Protein AF-A0A9E2KLK5-F1 (afdb_monomer_lite)

Sequence (197 aa):
MLVQWILSERARAVVNPALFWWLSLLASLLMSIYGFLRHDLAIMLWQLVSYYIYIYNLKLKQELKRVPFIVVIALIIAPIALLLTEIQDVSEFAALFLNEDHIPYGLLIFGSVGQALFTLRFVYQLYVSRKVKQSVLPPIFWVISLIACLMVQIYGVFRLDVVLIFGQMGGLITYVRNLMLYKHSRYAKEKSSDAEE

InterPro domains:
  IPR011499 Lipid A biosynthesis, N-terminal [PF07578] (1-58)
  IPR011499 Lipid A biosynthesis, N-terminal [PF07578] (111-180)
  IPR011499 Lipid A biosynthesis, N-terminal [SM01259] (1-60)
  IPR011499 Lipid A biosynthesis, N-terminal [SM01259] (110-181)

Radius of gyration: 19.32 Å; chains: 1; bounding box: 38×46×57 Å

Organism: NCBI:txid2838450

Secondary structure (DSSP, 8-state):
-HHHHHHHHHHTS----HHHHHHHHHHHHHHHHHHHTTT-HHHHHHHHHHHHHHHHHHHHTTGGGGS-HHHHHHHHHHHHHHHHHHTT-HHHHHHHTT---SS-HHHHHHHHHHHHHHHHHHHHHHHHHHHHTS----HHHHHHHHHHHHHHHHHHHHTT-HHHHHHHHHHHHHHHHHHHHHHHHHHHHHHHHTTT-

pLDDT: mean 84.7, std 9.58, range [52.38, 95.0]

Structure (mmCIF, N/CA/C/O backbone):
data_AF-A0A9E2KLK5-F1
#
_entry.id   AF-A0A9E2KLK5-F1
#
loop_
_atom_site.group_PDB
_atom_site.id
_atom_site.type_symbol
_atom_site.label_atom_id
_atom_site.label_alt_id
_atom_site.label_comp_id
_atom_site.label_asym_id
_atom_site.label_entity_id
_atom_site.label_seq_id
_atom_site.pdbx_PDB_ins_code
_atom_site.Cartn_x
_atom_site.Cartn_y
_atom_site.Cartn_z
_atom_site.occupancy
_atom_site.B_iso_or_equiv
_atom_site.auth_seq_id
_atom_site.auth_comp_id
_atom_site.auth_asym_id
_atom_site.auth_atom_id
_atom_site.pdbx_PDB_model_num
ATOM 1 N N . MET A 1 1 ? -8.107 2.208 -2.757 1.00 78.00 1 MET A N 1
ATOM 2 C CA . MET A 1 1 ? -8.070 3.500 -2.030 1.00 78.00 1 MET A CA 1
ATOM 3 C C . MET A 1 1 ? -9.427 4.193 -1.973 1.00 78.00 1 MET A C 1
ATOM 5 O O . MET A 1 1 ? -9.854 4.492 -0.870 1.00 78.00 1 MET A O 1
ATOM 9 N N . LEU A 1 2 ? -10.146 4.375 -3.091 1.00 83.06 2 LEU A N 1
ATOM 10 C CA . LEU A 1 2 ? -11.432 5.105 -3.143 1.00 83.06 2 LEU A CA 1
ATOM 11 C C . LEU A 1 2 ? -12.433 4.762 -2.018 1.00 83.06 2 LEU A C 1
ATOM 13 O O . LEU A 1 2 ? -12.883 5.657 -1.314 1.00 83.06 2 LEU A O 1
ATOM 17 N N . VAL A 1 3 ? -12.717 3.476 -1.773 1.00 85.38 3 VAL A N 1
ATOM 18 C CA . VAL A 1 3 ? -13.615 3.038 -0.680 1.00 85.38 3 VAL A CA 1
ATOM 19 C C . VAL A 1 3 ? -13.131 3.483 0.706 1.00 85.38 3 VAL A C 1
ATOM 21 O O . VAL A 1 3 ? -13.936 3.905 1.532 1.00 85.38 3 VAL A O 1
ATOM 24 N N . GLN A 1 4 ? -11.821 3.418 0.969 1.00 90.75 4 GLN A N 1
ATOM 25 C CA . GLN A 1 4 ? -11.240 3.876 2.234 1.00 90.75 4 GLN A CA 1
ATOM 26 C C . GLN A 1 4 ? -11.390 5.393 2.388 1.00 90.75 4 GLN A C 1
ATOM 28 O O . GLN A 1 4 ? -11.739 5.857 3.472 1.00 90.75 4 GLN A O 1
ATOM 33 N N . TRP A 1 5 ? -11.196 6.148 1.304 1.00 85.94 5 TRP A N 1
ATOM 34 C CA . TRP A 1 5 ? -11.332 7.601 1.300 1.00 85.94 5 TRP A CA 1
ATOM 35 C C . TRP A 1 5 ? -12.780 8.048 1.522 1.00 85.94 5 TRP A C 1
ATOM 37 O O . TRP A 1 5 ? -13.038 8.788 2.466 1.00 85.94 5 TRP A O 1
ATOM 47 N N . ILE A 1 6 ? -13.736 7.531 0.740 1.00 86.69 6 ILE A N 1
ATOM 48 C CA . ILE A 1 6 ? -15.166 7.877 0.854 1.00 86.69 6 ILE A CA 1
ATOM 49 C C . ILE A 1 6 ? -15.687 7.607 2.272 1.00 86.69 6 ILE A C 1
ATOM 51 O O . ILE A 1 6 ? -16.408 8.427 2.843 1.00 86.69 6 ILE A O 1
ATOM 55 N N . LEU A 1 7 ? -15.308 6.470 2.865 1.00 86.25 7 LEU A N 1
ATOM 56 C CA . LEU A 1 7 ? -15.704 6.136 4.232 1.00 86.25 7 LEU A CA 1
ATOM 57 C C . LEU A 1 7 ? -14.972 6.990 5.284 1.00 86.25 7 LEU A C 1
ATOM 59 O O . LEU A 1 7 ? -15.561 7.279 6.322 1.00 86.25 7 LEU A O 1
ATOM 63 N N . SER A 1 8 ? -1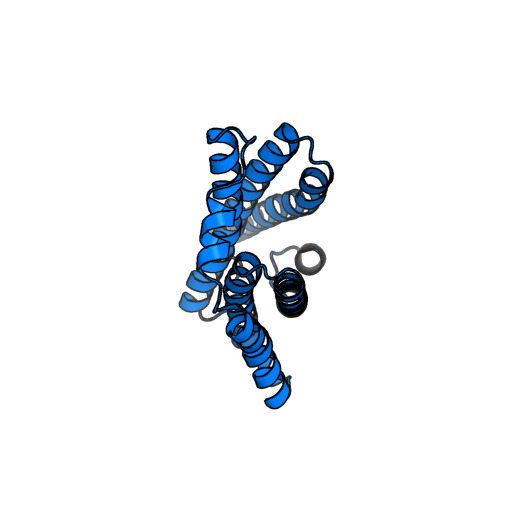3.746 7.453 5.010 1.00 84.31 8 SER A N 1
ATOM 64 C CA . SER A 1 8 ? -13.011 8.368 5.903 1.00 84.31 8 SER A CA 1
ATOM 65 C C . SER A 1 8 ? -13.580 9.784 5.892 1.00 84.31 8 SER A C 1
ATOM 67 O O . SER A 1 8 ? -13.675 10.398 6.950 1.00 84.31 8 SER A O 1
ATOM 69 N N . GLU A 1 9 ? -14.028 10.290 4.739 1.00 86.38 9 GLU A N 1
ATOM 70 C CA . GLU A 1 9 ? -14.711 11.591 4.671 1.00 86.38 9 GLU A CA 1
ATOM 71 C C . GLU A 1 9 ? -16.047 11.559 5.417 1.00 86.38 9 GLU A C 1
ATOM 73 O O . GLU A 1 9 ? -16.327 12.452 6.218 1.00 86.38 9 GLU A O 1
ATOM 78 N N . ARG A 1 10 ? -16.841 10.490 5.237 1.00 86.81 10 ARG A N 1
ATOM 79 C CA . ARG A 1 10 ? -18.094 10.292 5.991 1.00 86.81 10 ARG A CA 1
ATOM 80 C C . ARG A 1 10 ? -17.862 10.204 7.503 1.00 86.81 10 ARG A C 1
ATOM 82 O O . ARG A 1 10 ? -18.672 10.721 8.262 1.00 86.81 10 ARG A O 1
ATOM 89 N N . ALA A 1 11 ? -16.766 9.579 7.934 1.00 83.81 11 ALA A N 1
ATOM 90 C CA . ALA A 1 11 ? -16.409 9.437 9.346 1.00 83.81 11 ALA A CA 1
ATOM 91 C C . ALA A 1 11 ? -15.618 10.628 9.929 1.00 83.81 11 ALA A C 1
ATOM 93 O O . ALA A 1 11 ? -15.386 10.658 11.135 1.00 83.81 11 ALA A O 1
ATOM 94 N N . ARG A 1 12 ? -15.158 11.575 9.094 1.00 83.31 12 ARG A N 1
ATOM 95 C CA . ARG A 1 12 ? -14.196 12.648 9.440 1.00 83.31 12 ARG A CA 1
ATOM 96 C C . ARG A 1 12 ? -12.923 12.158 10.156 1.00 83.31 12 ARG A C 1
ATOM 98 O O . ARG A 1 12 ? -12.276 12.913 10.877 1.00 83.31 12 ARG A O 1
ATOM 105 N N . ALA A 1 13 ? -12.547 10.902 9.939 1.00 82.50 13 ALA A N 1
ATOM 106 C CA . ALA A 1 13 ? -11.423 10.233 10.581 1.00 82.50 13 ALA A CA 1
ATOM 107 C C . ALA A 1 13 ? -10.822 9.203 9.620 1.00 82.50 13 ALA A C 1
ATOM 109 O O . ALA A 1 13 ? -11.519 8.684 8.749 1.00 82.50 13 ALA A O 1
ATOM 110 N N . VAL A 1 14 ? -9.538 8.876 9.784 1.00 82.75 14 VAL A N 1
ATOM 111 C CA . VAL A 1 14 ? -8.867 7.855 8.963 1.00 82.75 14 VAL A CA 1
ATOM 112 C C . VAL 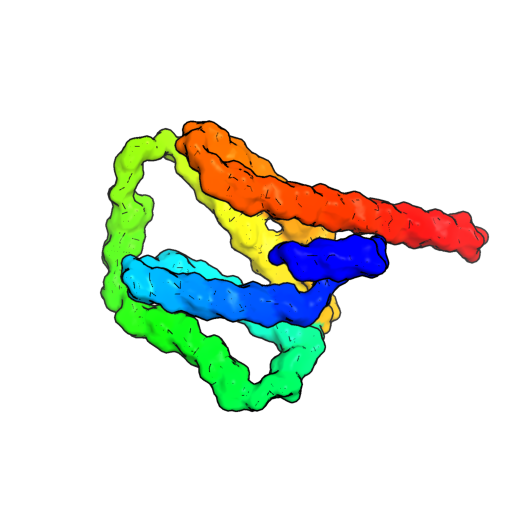A 1 14 ? -9.411 6.473 9.328 1.00 82.75 14 VAL A C 1
ATOM 114 O O . VAL A 1 14 ? -8.937 5.834 10.270 1.00 82.75 14 VAL A O 1
ATOM 117 N N . VAL A 1 15 ? -10.417 5.998 8.591 1.00 87.06 15 VAL A N 1
ATOM 118 C CA . VAL A 1 15 ? -10.977 4.659 8.802 1.00 87.06 15 VAL A CA 1
ATOM 119 C C . VAL A 1 15 ? -10.243 3.622 7.967 1.00 87.06 15 VAL A C 1
ATOM 121 O O . VAL A 1 15 ? -9.663 3.905 6.918 1.00 87.06 15 VAL A O 1
ATOM 124 N N . ASN A 1 16 ? -10.300 2.382 8.436 1.00 87.06 16 ASN A N 1
ATOM 125 C CA . ASN A 1 16 ? -9.723 1.228 7.770 1.00 87.06 16 ASN A CA 1
ATOM 126 C C . ASN A 1 16 ? -10.818 0.153 7.596 1.00 87.06 16 ASN A C 1
ATOM 128 O O . ASN A 1 16 ? -10.980 -0.697 8.478 1.00 87.06 16 ASN A O 1
ATOM 132 N N . PRO A 1 17 ? -11.630 0.211 6.525 1.00 90.19 17 PRO A N 1
ATOM 133 C CA . PRO A 1 17 ? -12.797 -0.655 6.358 1.00 90.19 17 PRO A CA 1
ATOM 134 C C . PRO A 1 17 ? -12.401 -2.067 5.900 1.00 90.19 17 PRO A C 1
ATOM 136 O O . PRO A 1 17 ? -11.431 -2.244 5.167 1.00 90.19 17 PRO A O 1
ATOM 139 N N . ALA A 1 18 ? -13.179 -3.085 6.277 1.00 91.00 18 ALA A N 1
ATOM 140 C CA . ALA A 1 18 ? -12.978 -4.463 5.809 1.00 91.00 18 ALA A CA 1
ATOM 141 C C . ALA A 1 18 ? -13.019 -4.580 4.273 1.00 91.00 18 ALA A C 1
ATOM 143 O O . ALA A 1 18 ? -12.169 -5.234 3.674 1.00 91.00 18 ALA A O 1
ATOM 144 N N . LEU A 1 19 ? -13.962 -3.873 3.638 1.00 90.62 19 LEU A N 1
ATOM 145 C CA . LEU A 1 19 ? -14.161 -3.865 2.186 1.00 90.62 19 LEU A CA 1
ATOM 146 C C . LEU A 1 19 ? -12.918 -3.407 1.403 1.00 90.62 19 LEU A C 1
ATOM 148 O O . LEU A 1 19 ? -12.692 -3.885 0.297 1.00 90.62 19 LEU A O 1
ATOM 152 N N . PHE A 1 20 ? -12.081 -2.531 1.974 1.00 92.31 20 PHE A N 1
ATOM 153 C CA . PHE A 1 20 ? -10.818 -2.141 1.342 1.00 92.31 20 PHE A CA 1
ATOM 154 C C . PHE A 1 20 ? -9.891 -3.350 1.158 1.00 92.31 20 PHE A C 1
ATOM 156 O O . PHE A 1 20 ? -9.378 -3.551 0.063 1.00 92.31 20 PHE A O 1
ATOM 163 N N . TRP A 1 21 ? -9.745 -4.193 2.183 1.00 93.50 21 TRP A N 1
ATOM 164 C CA . TRP A 1 21 ? -8.897 -5.385 2.115 1.00 93.50 21 TRP A CA 1
ATOM 165 C C . TRP A 1 21 ? -9.482 -6.478 1.224 1.00 93.50 21 TRP A C 1
ATOM 167 O O . TRP A 1 21 ? -8.722 -7.123 0.513 1.00 93.50 21 TRP A O 1
ATOM 177 N N . TRP A 1 22 ? -10.808 -6.655 1.203 1.00 92.94 22 TRP A N 1
ATOM 178 C CA . TRP A 1 22 ? -11.464 -7.588 0.277 1.00 92.94 22 TRP A CA 1
ATOM 179 C C . TRP A 1 22 ? -11.265 -7.193 -1.191 1.00 92.94 22 TRP A C 1
ATOM 181 O O . TRP A 1 22 ? -10.887 -8.034 -2.002 1.00 92.94 22 TRP A O 1
ATOM 191 N N . LEU A 1 23 ? -11.445 -5.911 -1.530 1.00 92.88 23 LEU A N 1
ATOM 192 C CA . LEU A 1 23 ? -11.187 -5.411 -2.884 1.00 92.88 23 LEU A CA 1
ATOM 193 C C . LEU A 1 23 ? -9.702 -5.505 -3.254 1.00 92.88 23 LEU A C 1
ATOM 195 O O . LEU A 1 23 ? -9.379 -5.874 -4.380 1.00 92.88 23 LEU A O 1
ATOM 199 N N . SER A 1 24 ? -8.799 -5.225 -2.311 1.00 92.69 24 SER A N 1
ATOM 200 C CA . SER A 1 24 ? -7.360 -5.421 -2.508 1.00 92.69 24 SER A CA 1
ATOM 201 C C . SER A 1 24 ? -6.998 -6.894 -2.718 1.00 92.69 24 SER A C 1
ATOM 203 O O . SER A 1 24 ? -6.181 -7.181 -3.584 1.00 92.69 24 SER A O 1
ATOM 205 N N . LEU A 1 25 ? -7.625 -7.830 -1.998 1.00 93.12 25 LEU A N 1
ATOM 206 C CA . LEU A 1 25 ? -7.422 -9.272 -2.169 1.00 93.12 25 LEU A CA 1
ATOM 207 C C . LEU A 1 25 ? -7.904 -9.761 -3.542 1.00 93.12 25 LEU A C 1
ATOM 209 O O . LEU A 1 25 ? -7.191 -10.508 -4.206 1.00 93.12 25 LEU A O 1
ATOM 213 N N . LEU A 1 26 ? -9.071 -9.295 -3.995 1.00 92.50 26 LEU A N 1
ATOM 214 C CA . LEU A 1 26 ? -9.597 -9.618 -5.322 1.00 92.50 26 LEU A CA 1
ATOM 215 C C . LEU A 1 26 ? -8.711 -9.049 -6.438 1.00 92.50 26 LEU A C 1
ATOM 217 O O . LEU A 1 26 ? -8.323 -9.782 -7.342 1.00 92.50 26 LEU A O 1
ATOM 221 N N . ALA A 1 27 ? -8.334 -7.769 -6.350 1.00 91.31 27 ALA A N 1
ATOM 222 C CA . ALA A 1 27 ? -7.405 -7.153 -7.299 1.00 91.31 27 ALA A CA 1
ATOM 223 C C . ALA A 1 27 ? -6.047 -7.876 -7.310 1.00 91.31 27 ALA A C 1
ATOM 225 O O . ALA A 1 27 ? -5.459 -8.069 -8.367 1.00 91.31 27 ALA A O 1
ATOM 226 N N . SER A 1 28 ? -5.583 -8.332 -6.143 1.00 92.12 28 SER A N 1
ATOM 227 C CA . SER A 1 28 ? -4.369 -9.135 -6.004 1.00 92.12 28 SER A CA 1
ATOM 228 C C . SER A 1 28 ? -4.487 -10.482 -6.720 1.00 92.12 28 SER A C 1
ATOM 230 O O . SER A 1 28 ? -3.558 -10.863 -7.419 1.00 92.12 28 SER A O 1
ATOM 232 N N . LEU A 1 29 ? -5.618 -11.186 -6.605 1.00 92.00 29 LEU A N 1
ATOM 233 C CA . LEU A 1 29 ? -5.834 -12.438 -7.336 1.00 92.00 29 LEU A CA 1
ATOM 234 C C . LEU A 1 29 ? -5.855 -12.213 -8.856 1.00 92.00 29 LEU A C 1
ATOM 236 O O . LEU A 1 29 ? -5.201 -12.947 -9.593 1.00 92.00 29 LEU A O 1
ATOM 240 N N . LEU A 1 30 ? -6.553 -11.171 -9.320 1.00 92.25 30 LEU A N 1
ATOM 241 C CA . LEU A 1 30 ? -6.611 -10.812 -10.741 1.00 92.25 30 LEU A CA 1
ATOM 242 C C . LEU A 1 30 ? -5.228 -10.440 -11.300 1.00 92.25 30 LEU A C 1
ATOM 244 O O . LEU A 1 30 ? -4.889 -10.863 -12.401 1.00 92.25 30 LEU A O 1
ATOM 248 N N . MET A 1 31 ? -4.405 -9.718 -10.533 1.00 90.94 31 MET A N 1
ATOM 249 C CA . MET A 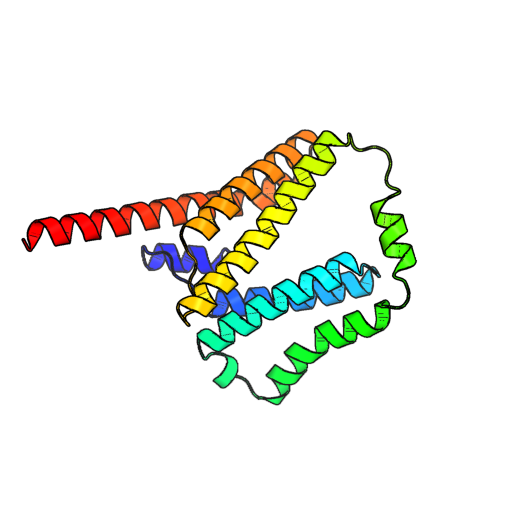1 31 ? -3.027 -9.400 -10.924 1.00 90.94 31 MET A CA 1
ATOM 250 C C . MET A 1 31 ? -2.106 -10.629 -10.923 1.00 90.94 31 MET A C 1
ATOM 252 O O . MET A 1 31 ? -1.247 -10.722 -11.794 1.00 90.94 31 MET A O 1
ATOM 256 N N . SER A 1 32 ? -2.297 -11.602 -10.022 1.00 90.81 32 SER A N 1
ATOM 257 C CA . SER A 1 32 ? -1.579 -12.886 -10.089 1.00 90.81 32 SER A CA 1
ATOM 258 C C . SER A 1 32 ? -1.955 -13.692 -11.337 1.00 90.81 32 SER A C 1
ATOM 260 O O . SER A 1 32 ? -1.070 -14.249 -11.978 1.00 90.81 32 SER A O 1
ATOM 262 N N . ILE A 1 33 ? -3.239 -13.717 -11.718 1.00 90.44 33 ILE A N 1
ATOM 263 C CA . ILE A 1 33 ? -3.699 -14.350 -12.968 1.00 90.44 33 ILE A CA 1
ATOM 264 C C . ILE A 1 33 ? -3.122 -13.617 -14.188 1.00 90.44 33 ILE A C 1
ATOM 266 O O . ILE A 1 33 ? -2.667 -14.256 -15.127 1.00 90.44 33 ILE A O 1
ATOM 270 N N . TYR A 1 34 ? -3.095 -12.284 -14.174 1.00 89.56 34 TYR A N 1
ATOM 271 C CA . TYR A 1 34 ? -2.487 -11.481 -15.237 1.00 89.56 34 TYR A CA 1
ATOM 272 C C . TYR A 1 34 ? -0.973 -11.711 -15.371 1.00 89.56 34 TYR A C 1
ATOM 274 O O . TYR A 1 34 ? -0.481 -11.799 -16.491 1.00 89.56 34 TYR A O 1
ATOM 282 N N . GLY A 1 35 ? -0.251 -11.841 -14.251 1.00 86.06 35 GLY A N 1
ATOM 283 C CA . GLY A 1 35 ? 1.166 -12.214 -14.247 1.00 86.06 35 GLY A CA 1
ATOM 284 C C . GLY A 1 35 ? 1.387 -13.597 -14.862 1.00 86.06 35 GLY A C 1
ATOM 285 O O . GLY A 1 35 ? 2.203 -13.726 -15.766 1.00 86.06 35 GLY A O 1
ATOM 286 N N . PHE A 1 36 ? 0.575 -14.588 -14.474 1.00 87.25 36 PHE A N 1
ATOM 287 C CA . PHE A 1 36 ? 0.591 -15.934 -15.062 1.00 87.25 36 PHE A CA 1
ATOM 288 C C . PHE A 1 36 ? 0.336 -15.907 -16.579 1.00 87.25 36 PHE A C 1
ATOM 290 O O . PHE A 1 36 ? 1.105 -16.470 -17.345 1.00 87.25 36 PHE A O 1
ATOM 297 N N . LEU A 1 37 ? -0.675 -15.159 -17.039 1.00 87.88 37 LEU A N 1
ATOM 298 C CA . LEU A 1 37 ? -0.970 -14.971 -18.470 1.00 87.88 37 LEU A CA 1
ATOM 299 C C . LEU A 1 37 ? 0.122 -14.211 -19.250 1.00 87.88 37 LEU A C 1
ATOM 301 O O . LEU A 1 37 ? 0.026 -14.101 -20.472 1.00 87.88 37 LEU A O 1
ATOM 305 N N . ARG A 1 38 ? 1.118 -13.646 -18.561 1.00 84.81 38 ARG A N 1
ATOM 306 C CA . ARG A 1 38 ? 2.283 -12.971 -19.147 1.00 84.81 38 ARG A CA 1
ATOM 307 C C . ARG A 1 38 ? 3.604 -13.704 -18.907 1.00 84.81 38 ARG A C 1
ATOM 309 O O . ARG A 1 38 ? 4.626 -13.180 -19.333 1.00 84.81 38 ARG A O 1
ATOM 316 N N . HIS A 1 39 ? 3.591 -14.846 -18.215 1.00 82.81 39 HIS A N 1
ATOM 317 C CA . HIS A 1 39 ? 4.794 -15.509 -17.693 1.00 82.81 39 HIS A CA 1
ATOM 318 C C . HIS A 1 39 ? 5.676 -14.567 -16.834 1.00 82.81 39 HIS A C 1
ATOM 320 O O . HIS A 1 39 ? 6.887 -14.726 -16.708 1.00 82.81 39 HIS A O 1
ATOM 326 N N . ASP A 1 40 ? 5.056 -13.561 -16.201 1.00 79.50 40 ASP A N 1
ATOM 327 C CA . ASP A 1 40 ? 5.734 -12.543 -15.396 1.00 79.50 40 ASP A CA 1
ATOM 328 C C . ASP A 1 40 ? 5.802 -12.975 -13.922 1.00 79.50 40 ASP A C 1
ATOM 330 O O . ASP A 1 40 ? 4.958 -12.640 -13.074 1.00 79.50 40 ASP A O 1
ATOM 334 N N . LEU A 1 41 ? 6.862 -13.723 -13.617 1.00 81.81 41 LEU A N 1
ATOM 335 C CA . LEU A 1 41 ? 7.190 -14.192 -12.273 1.00 81.81 41 LEU A CA 1
ATOM 336 C C . LEU A 1 41 ? 7.391 -13.031 -11.274 1.00 81.81 41 LEU A C 1
ATOM 338 O O . LEU A 1 41 ? 7.104 -13.194 -10.083 1.00 81.81 41 LEU A O 1
ATOM 342 N N . ALA A 1 42 ? 7.811 -11.843 -11.729 1.00 79.69 42 ALA A N 1
ATOM 343 C CA . ALA A 1 42 ? 8.017 -10.676 -10.869 1.00 79.69 42 ALA A CA 1
ATOM 344 C C . ALA A 1 42 ? 6.684 -10.140 -10.322 1.00 79.69 42 ALA A C 1
ATOM 346 O O . ALA A 1 42 ? 6.545 -9.936 -9.108 1.00 79.69 42 ALA A O 1
ATOM 347 N N . ILE A 1 43 ? 5.684 -9.979 -11.199 1.00 83.50 43 ILE A N 1
ATOM 348 C CA . ILE A 1 43 ? 4.313 -9.617 -10.818 1.00 83.50 43 ILE A CA 1
ATOM 349 C C . ILE A 1 43 ? 3.752 -10.663 -9.851 1.00 83.50 43 ILE A C 1
ATOM 351 O O . ILE A 1 43 ? 3.192 -10.302 -8.817 1.00 83.50 43 ILE A O 1
ATOM 355 N N . MET A 1 44 ? 3.927 -11.954 -10.132 1.00 86.25 44 MET A N 1
ATOM 356 C CA . MET A 1 44 ? 3.353 -13.029 -9.313 1.00 86.25 44 MET A CA 1
ATOM 357 C C . MET A 1 44 ? 3.960 -13.090 -7.901 1.00 86.25 44 MET A C 1
ATOM 359 O O . MET A 1 44 ? 3.211 -13.125 -6.916 1.00 86.25 44 MET A O 1
ATOM 363 N N . LEU A 1 45 ? 5.293 -13.014 -7.780 1.00 85.69 45 LEU A N 1
ATOM 364 C CA . LEU A 1 45 ? 5.999 -12.940 -6.493 1.00 85.69 45 LEU A CA 1
ATOM 365 C C . LEU A 1 45 ? 5.581 -11.717 -5.674 1.00 85.69 45 LEU A C 1
ATOM 367 O O . LEU A 1 45 ? 5.255 -11.829 -4.487 1.00 85.69 45 LEU A O 1
ATOM 371 N N . TRP A 1 46 ? 5.562 -10.544 -6.307 1.00 86.31 46 TRP A N 1
ATOM 372 C CA . TRP A 1 46 ? 5.103 -9.310 -5.678 1.00 86.31 46 TRP A CA 1
ATOM 373 C C . TRP A 1 46 ? 3.687 -9.449 -5.116 1.00 86.31 46 TRP A C 1
ATOM 375 O O . TRP A 1 46 ? 3.366 -9.040 -3.987 1.00 86.31 46 TRP A O 1
ATOM 385 N N . GLN A 1 47 ? 2.816 -10.023 -5.939 1.00 90.38 47 GLN A N 1
ATOM 386 C CA . GLN A 1 47 ? 1.402 -10.051 -5.660 1.00 90.38 47 GLN A CA 1
ATOM 387 C C . GLN A 1 47 ? 1.077 -11.048 -4.539 1.00 90.38 47 GLN A C 1
ATOM 389 O O . GLN A 1 47 ? 0.174 -10.763 -3.757 1.00 90.38 47 GLN A O 1
ATOM 394 N N . LEU A 1 48 ? 1.879 -12.106 -4.343 1.00 88.88 48 LEU A N 1
ATOM 395 C CA . LEU A 1 48 ? 1.837 -12.986 -3.162 1.00 88.88 48 LEU A CA 1
ATOM 396 C C . LEU A 1 48 ? 2.144 -12.263 -1.840 1.00 88.88 48 LEU A C 1
ATOM 398 O O . LEU A 1 48 ? 1.434 -12.466 -0.849 1.00 88.88 48 LEU A O 1
ATOM 402 N N . VAL A 1 49 ? 3.158 -11.387 -1.809 1.00 89.94 49 VAL A N 1
ATOM 403 C CA . VAL A 1 49 ? 3.479 -10.580 -0.612 1.00 89.94 49 VAL A CA 1
ATOM 404 C C . VAL A 1 49 ? 2.295 -9.679 -0.254 1.00 89.94 49 VAL A C 1
ATOM 406 O O . VAL A 1 49 ? 1.878 -9.611 0.907 1.00 89.94 49 VAL A O 1
ATOM 409 N N . SER A 1 50 ? 1.705 -9.037 -1.264 1.00 90.56 50 SER A N 1
ATOM 410 C CA . SER A 1 50 ? 0.500 -8.215 -1.108 1.00 90.56 50 SER A CA 1
ATOM 411 C C . SER A 1 50 ? -0.696 -9.042 -0.614 1.00 90.56 50 SER A C 1
ATOM 413 O O . SER A 1 50 ? -1.354 -8.662 0.358 1.00 90.56 50 SER A O 1
ATOM 415 N N . TYR A 1 51 ? -0.924 -10.215 -1.209 1.00 91.31 51 TYR A N 1
ATOM 416 C CA . TYR A 1 51 ? -1.995 -11.149 -0.858 1.00 91.31 51 TYR A CA 1
ATOM 417 C C . TYR A 1 51 ? -1.943 -11.568 0.617 1.00 91.31 51 TYR A C 1
ATOM 419 O O . TYR A 1 51 ? -2.946 -11.487 1.335 1.00 91.31 51 TYR A O 1
ATOM 427 N N . TYR A 1 52 ? -0.749 -11.929 1.103 1.00 91.62 52 TYR A N 1
ATOM 428 C CA . TYR A 1 52 ? -0.516 -12.259 2.509 1.00 91.62 52 TYR A CA 1
ATOM 429 C C . TYR A 1 52 ? -0.901 -11.097 3.444 1.00 91.62 52 TYR A C 1
ATOM 431 O O . TYR A 1 52 ? -1.586 -11.306 4.452 1.00 91.62 52 TYR A O 1
ATOM 439 N N . ILE A 1 53 ? -0.503 -9.863 3.111 1.00 92.69 53 ILE A N 1
ATOM 440 C CA . ILE A 1 53 ? -0.820 -8.667 3.911 1.00 92.69 53 ILE A CA 1
ATOM 441 C C . ILE A 1 53 ? -2.337 -8.445 3.971 1.00 92.69 53 ILE A C 1
ATOM 443 O O . ILE A 1 53 ? -2.871 -8.104 5.033 1.00 92.69 53 ILE A O 1
ATOM 447 N N . TYR A 1 54 ? -3.050 -8.673 2.867 1.00 93.75 54 TYR A N 1
ATOM 448 C CA . TYR A 1 54 ? -4.498 -8.476 2.788 1.00 93.75 54 TYR A CA 1
ATOM 449 C C . TYR A 1 54 ? -5.264 -9.536 3.594 1.00 93.75 54 TYR A C 1
ATOM 451 O O . TYR A 1 54 ? -6.098 -9.171 4.430 1.00 93.75 54 TYR A O 1
ATOM 459 N N . ILE A 1 55 ? -4.910 -10.823 3.468 1.00 92.06 55 ILE A N 1
ATOM 460 C CA . ILE A 1 55 ? -5.464 -11.899 4.313 1.00 92.06 55 ILE A CA 1
ATOM 461 C C . ILE A 1 55 ? -5.178 -11.642 5.795 1.00 92.06 55 ILE A C 1
ATOM 463 O O . ILE A 1 55 ? -6.072 -11.788 6.632 1.00 92.06 55 ILE A O 1
ATOM 467 N N . TYR A 1 56 ? -3.963 -11.216 6.146 1.00 92.88 56 TYR A N 1
ATOM 468 C CA . TYR A 1 56 ? -3.617 -10.944 7.540 1.00 92.88 56 TYR A CA 1
ATOM 469 C C . TYR A 1 56 ? -4.451 -9.793 8.132 1.00 92.88 56 TYR A C 1
ATOM 471 O O . TYR A 1 56 ? -4.933 -9.893 9.263 1.00 92.88 56 TYR A O 1
ATOM 479 N N . ASN A 1 57 ? -4.699 -8.729 7.365 1.00 93.31 57 ASN A N 1
ATOM 480 C CA . ASN A 1 57 ? -5.570 -7.636 7.801 1.00 93.31 57 ASN A CA 1
ATOM 481 C C . ASN A 1 57 ? -7.045 -8.069 7.936 1.00 93.31 57 ASN A C 1
ATOM 483 O O . ASN A 1 57 ? -7.700 -7.677 8.905 1.00 93.31 57 ASN A O 1
ATOM 487 N N . LEU A 1 58 ? -7.554 -8.933 7.048 1.00 92.75 58 LEU A N 1
ATOM 488 C CA . LEU A 1 58 ? -8.889 -9.540 7.179 1.00 92.75 58 LEU A CA 1
ATOM 489 C C . LEU A 1 58 ? -8.995 -10.461 8.407 1.00 92.75 58 LEU A C 1
ATOM 491 O O . LEU A 1 58 ? -10.010 -10.435 9.108 1.00 92.75 58 LEU A O 1
ATOM 495 N N . LYS A 1 59 ? -7.932 -11.216 8.726 1.00 92.19 59 LYS A N 1
ATOM 496 C CA . LYS A 1 59 ? -7.831 -12.028 9.951 1.00 92.19 59 LYS A CA 1
ATOM 497 C C . LYS A 1 59 ? -7.925 -11.159 11.206 1.00 92.19 59 LYS A C 1
ATOM 499 O O . LYS A 1 59 ? -8.711 -11.473 12.097 1.00 92.19 59 LYS A O 1
ATOM 504 N N . LEU A 1 60 ? -7.178 -10.052 11.261 1.00 91.44 60 LEU A N 1
ATOM 505 C CA . LEU A 1 60 ? -7.225 -9.102 12.382 1.00 91.44 60 LEU A CA 1
ATOM 506 C C . LEU A 1 60 ? -8.601 -8.438 12.552 1.00 91.44 60 LEU A C 1
ATOM 508 O O . LEU A 1 60 ? -8.982 -8.108 13.671 1.00 91.44 60 LEU A O 1
ATOM 512 N N . LYS A 1 61 ? -9.363 -8.264 11.466 1.00 92.00 61 LYS A N 1
ATOM 513 C CA . LYS A 1 61 ? -10.749 -7.762 11.504 1.00 92.00 61 LYS A CA 1
ATOM 514 C C . LYS A 1 61 ? -11.799 -8.844 11.792 1.00 92.00 61 LYS A C 1
ATOM 516 O O . LYS A 1 61 ? -12.980 -8.534 11.846 1.00 92.00 61 LYS A O 1
ATOM 521 N N . GLN A 1 62 ? -11.379 -10.097 11.985 1.00 91.94 62 GLN A N 1
ATOM 522 C CA . GLN A 1 62 ? -12.237 -11.279 12.157 1.00 91.94 62 GLN A CA 1
ATOM 523 C C . GLN A 1 62 ? -13.178 -11.583 10.972 1.00 91.94 62 GLN A C 1
ATOM 525 O O . GLN A 1 62 ? -14.043 -12.448 11.079 1.00 91.94 62 GLN A O 1
ATOM 530 N N . GLU A 1 63 ? -12.968 -10.947 9.817 1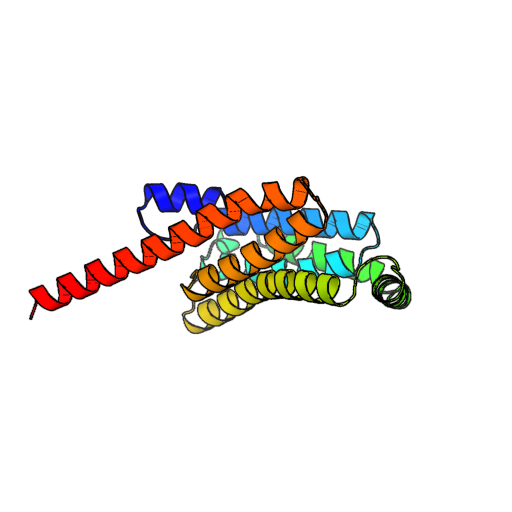.00 92.25 63 GLU A N 1
ATOM 531 C CA . GLU A 1 63 ? -13.816 -11.089 8.624 1.00 92.25 63 GLU A CA 1
ATOM 532 C C . GLU A 1 63 ? -13.712 -12.485 8.001 1.00 92.25 63 GLU A C 1
ATOM 534 O O . GLU A 1 63 ? -14.702 -13.021 7.516 1.00 92.25 63 GLU A O 1
ATOM 539 N N . LEU A 1 64 ? -12.541 -13.129 8.096 1.00 87.81 64 LEU A N 1
ATOM 540 C CA . LEU A 1 64 ? -12.346 -14.501 7.607 1.00 87.81 64 LEU A CA 1
ATOM 541 C C . LEU A 1 64 ? -13.263 -15.527 8.298 1.00 87.81 64 LEU A C 1
ATOM 543 O O . LEU A 1 64 ? -13.538 -16.564 7.710 1.00 87.81 64 LEU A O 1
ATOM 547 N N . LYS A 1 65 ? -13.770 -15.248 9.511 1.00 89.12 65 LYS A N 1
ATOM 548 C CA . LYS A 1 65 ? -14.729 -16.133 10.203 1.00 89.12 65 LYS A CA 1
ATOM 549 C C . LYS A 1 65 ? -16.116 -16.146 9.549 1.00 89.12 65 LYS A C 1
ATOM 551 O O . LYS A 1 65 ? -16.892 -17.055 9.814 1.00 89.12 65 LYS A O 1
ATOM 556 N N . ARG A 1 66 ? -16.441 -15.131 8.739 1.00 89.31 66 ARG A N 1
ATOM 557 C CA . ARG A 1 66 ? -17.718 -15.017 8.008 1.00 89.31 66 ARG A CA 1
ATOM 558 C C . ARG A 1 66 ? -17.700 -15.752 6.665 1.00 89.31 66 ARG A C 1
ATOM 560 O O . ARG A 1 66 ? -18.726 -15.822 6.000 1.00 89.31 66 ARG A O 1
ATOM 567 N N . VAL A 1 67 ? -16.539 -16.258 6.254 1.00 89.06 67 VAL A N 1
ATOM 568 C CA . VAL A 1 67 ? -16.313 -16.892 4.954 1.00 89.06 67 VAL A CA 1
ATOM 569 C C 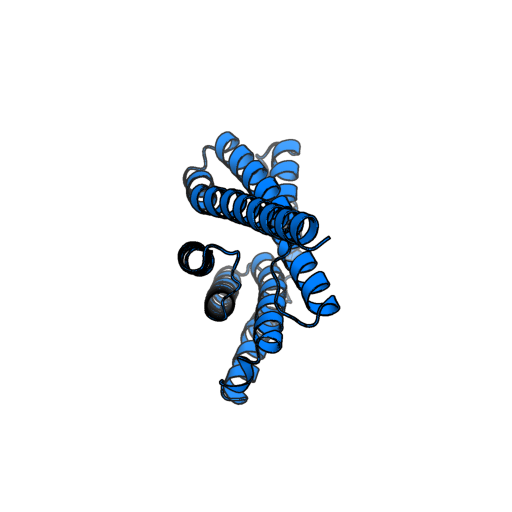. VAL A 1 67 ? -16.123 -18.398 5.163 1.00 89.06 67 VAL A C 1
ATOM 571 O O . VAL A 1 67 ? -15.416 -18.783 6.096 1.00 89.06 67 VAL A O 1
ATOM 574 N N . PRO A 1 68 ? -16.717 -19.272 4.325 1.00 91.12 68 PRO A N 1
ATOM 575 C CA . PRO A 1 68 ? -16.520 -20.713 4.441 1.00 91.12 68 PRO A CA 1
ATOM 576 C C . PRO A 1 68 ? -15.036 -21.090 4.387 1.00 91.12 68 PRO A C 1
ATOM 578 O O . PRO A 1 68 ? -14.287 -20.587 3.549 1.00 91.12 68 PRO A O 1
ATOM 581 N N . PHE A 1 69 ? -14.616 -22.023 5.242 1.00 86.50 69 PHE A N 1
ATOM 582 C CA . PHE A 1 69 ? -13.214 -22.444 5.357 1.00 86.50 69 PHE A CA 1
ATOM 583 C C . PHE A 1 69 ? -12.608 -22.903 4.019 1.00 86.50 69 PHE A C 1
ATOM 585 O O . PHE A 1 69 ? -11.473 -22.553 3.707 1.00 86.50 69 PHE A O 1
ATOM 592 N N . ILE A 1 70 ? -13.398 -23.592 3.187 1.00 89.06 70 ILE A N 1
ATOM 593 C CA . ILE A 1 70 ? -13.016 -24.022 1.831 1.00 89.06 70 ILE A CA 1
ATOM 594 C C . ILE A 1 70 ? -12.654 -22.822 0.943 1.00 89.06 70 ILE A C 1
ATOM 596 O O . ILE A 1 70 ? -11.658 -22.867 0.230 1.00 89.06 70 ILE A O 1
ATOM 600 N N . VAL A 1 71 ? -13.412 -21.722 1.021 1.00 88.38 71 VAL A N 1
ATOM 601 C CA . VAL A 1 71 ? -13.135 -20.496 0.254 1.00 88.38 71 VAL A CA 1
ATOM 602 C C . VAL A 1 71 ? -11.863 -19.819 0.767 1.00 88.38 71 VAL A C 1
ATOM 604 O O . VAL A 1 71 ? -11.061 -19.356 -0.036 1.00 88.38 71 VAL A O 1
ATOM 607 N N . VAL A 1 72 ? -11.618 -19.811 2.082 1.00 84.06 72 VAL A N 1
ATOM 608 C CA . VAL A 1 72 ? -10.360 -19.286 2.651 1.00 84.06 72 VAL A CA 1
ATOM 609 C C . VAL A 1 72 ? -9.152 -20.123 2.208 1.00 84.06 72 VAL A C 1
ATOM 611 O O . VAL A 1 72 ? -8.123 -19.550 1.853 1.00 84.06 72 VAL A O 1
ATOM 614 N N . ILE A 1 73 ? -9.277 -21.455 2.167 1.00 86.31 73 ILE A N 1
ATOM 615 C CA . ILE A 1 73 ? -8.249 -22.349 1.611 1.00 86.31 73 ILE A CA 1
ATOM 616 C C . ILE A 1 73 ? -8.023 -22.056 0.126 1.00 86.31 73 ILE A C 1
ATOM 618 O O . ILE A 1 73 ? -6.882 -21.829 -0.268 1.00 86.31 73 ILE A O 1
ATOM 622 N N . ALA A 1 74 ? -9.082 -22.018 -0.686 1.00 88.38 74 ALA A N 1
ATOM 623 C CA . ALA A 1 74 ? -8.981 -21.764 -2.122 1.00 88.38 74 ALA A CA 1
ATOM 624 C C . ALA A 1 74 ? -8.316 -20.410 -2.411 1.00 88.38 74 ALA A C 1
ATOM 626 O O . ALA A 1 74 ? -7.427 -20.330 -3.256 1.00 88.38 74 ALA A O 1
ATOM 627 N N . LEU A 1 75 ? -8.674 -19.372 -1.647 1.00 85.12 75 LEU A N 1
ATOM 628 C CA . LEU A 1 75 ? -8.021 -18.069 -1.706 1.00 85.12 75 LEU A CA 1
ATOM 629 C C . LEU A 1 75 ? -6.521 -18.179 -1.401 1.00 85.12 75 LEU A C 1
ATOM 631 O O . LEU A 1 75 ? -5.741 -17.604 -2.146 1.00 85.12 75 LEU A O 1
ATOM 635 N N . ILE A 1 76 ? -6.097 -18.888 -0.351 1.00 83.62 76 ILE A N 1
ATOM 636 C CA . ILE A 1 76 ? -4.667 -19.028 -0.009 1.00 83.62 76 ILE A CA 1
ATOM 637 C C . ILE A 1 76 ? -3.905 -19.852 -1.058 1.00 83.62 76 ILE A C 1
ATOM 639 O O . ILE A 1 76 ? -2.791 -19.483 -1.421 1.00 83.62 76 ILE A O 1
ATOM 643 N N . ILE A 1 77 ? -4.491 -20.951 -1.542 1.00 88.62 77 ILE A N 1
ATOM 644 C CA . ILE A 1 77 ? -3.830 -21.876 -2.469 1.00 88.62 77 ILE A CA 1
ATOM 645 C C . ILE A 1 77 ? -3.708 -21.277 -3.872 1.00 88.62 77 ILE A C 1
ATOM 647 O O . ILE A 1 77 ? -2.648 -21.415 -4.471 1.00 88.62 77 ILE A O 1
ATOM 651 N N . ALA A 1 78 ? -4.733 -20.593 -4.393 1.00 89.00 78 ALA A N 1
ATOM 652 C CA . ALA A 1 78 ? -4.768 -20.140 -5.788 1.00 89.00 78 ALA A CA 1
ATOM 653 C C . ALA A 1 78 ? -3.513 -19.361 -6.256 1.00 89.00 78 ALA A C 1
ATOM 655 O O . ALA A 1 78 ? -2.900 -19.794 -7.231 1.00 89.00 78 ALA A O 1
ATOM 656 N N . PRO A 1 79 ? -3.058 -18.275 -5.595 1.00 87.00 79 PRO A N 1
ATOM 657 C CA . PRO A 1 79 ? -1.875 -17.543 -6.053 1.00 87.00 79 PRO A CA 1
ATOM 658 C C . PRO A 1 79 ? -0.565 -18.315 -5.826 1.00 87.00 79 PRO A C 1
ATOM 660 O O . PRO A 1 79 ? 0.412 -18.059 -6.523 1.00 87.00 79 PRO A O 1
ATOM 663 N N . ILE A 1 80 ? -0.528 -19.262 -4.878 1.00 88.06 80 ILE A N 1
ATOM 664 C CA . ILE A 1 80 ? 0.642 -20.126 -4.648 1.00 88.06 80 ILE A CA 1
ATOM 665 C C . ILE A 1 80 ? 0.730 -21.184 -5.753 1.00 88.06 80 ILE A C 1
ATOM 667 O O . ILE A 1 80 ? 1.801 -21.395 -6.307 1.00 88.06 80 ILE A O 1
ATOM 671 N N . ALA A 1 81 ? -0.394 -21.812 -6.105 1.00 89.44 81 ALA A N 1
ATOM 672 C CA . ALA A 1 81 ? -0.479 -22.784 -7.189 1.00 89.44 81 ALA A CA 1
ATOM 673 C C . ALA A 1 81 ? -0.085 -22.161 -8.537 1.00 89.44 81 ALA A C 1
ATOM 675 O O . ALA A 1 81 ? 0.688 -22.771 -9.265 1.00 89.44 81 ALA A O 1
ATOM 676 N N . LEU A 1 82 ? -0.538 -20.929 -8.816 1.00 86.94 82 LEU A N 1
ATOM 677 C CA . LEU A 1 82 ? -0.103 -20.164 -9.991 1.00 86.94 82 LEU A CA 1
ATOM 678 C C . LEU A 1 82 ? 1.413 -19.898 -9.985 1.00 86.94 82 LEU A C 1
ATOM 680 O O . LEU A 1 82 ? 2.047 -20.037 -11.017 1.00 86.94 82 LEU A O 1
ATOM 684 N N . LEU A 1 83 ? 2.029 -19.548 -8.847 1.00 84.94 83 LEU A N 1
ATOM 685 C CA . LEU A 1 83 ? 3.491 -19.370 -8.800 1.00 84.94 83 LEU A CA 1
ATOM 686 C C . LEU A 1 83 ? 4.249 -20.683 -9.051 1.00 84.94 83 LEU A C 1
ATOM 688 O O . LEU A 1 83 ? 5.292 -20.680 -9.698 1.00 84.94 83 LEU A O 1
ATOM 692 N N . LEU A 1 84 ? 3.742 -21.803 -8.534 1.00 85.81 84 LEU A N 1
ATOM 693 C CA . LEU A 1 84 ? 4.415 -23.097 -8.647 1.00 85.81 84 LEU A CA 1
ATOM 694 C C . LEU A 1 84 ? 4.479 -23.641 -10.085 1.00 85.81 84 LEU A C 1
ATOM 696 O O . LEU A 1 84 ? 5.331 -24.491 -10.333 1.00 85.81 84 LEU A O 1
ATOM 700 N N . THR A 1 85 ? 3.642 -23.168 -11.019 1.00 82.69 85 THR A N 1
ATOM 701 C CA . THR A 1 85 ? 3.766 -23.538 -12.443 1.00 82.69 85 THR A CA 1
ATOM 702 C C . THR A 1 85 ? 4.915 -22.801 -13.130 1.00 82.69 85 THR A C 1
ATOM 704 O O . THR A 1 85 ? 5.672 -23.429 -13.863 1.00 82.69 85 THR A O 1
ATOM 707 N N . GLU A 1 86 ? 5.111 -21.515 -12.823 1.00 77.31 86 GLU A N 1
ATOM 708 C CA . GLU A 1 86 ? 6.095 -20.647 -13.499 1.00 77.31 86 GLU A CA 1
ATOM 709 C C . GLU A 1 86 ? 7.499 -20.674 -12.862 1.00 77.31 86 GLU A C 1
ATOM 711 O O . GLU A 1 86 ? 8.438 -20.074 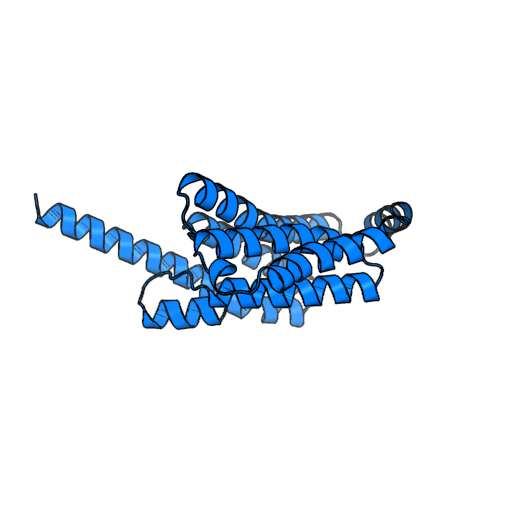-13.376 1.00 77.31 86 GLU A O 1
ATOM 716 N N . ILE A 1 87 ? 7.679 -21.363 -11.730 1.00 71.94 87 ILE A N 1
ATOM 717 C CA . ILE A 1 87 ? 8.942 -21.379 -10.962 1.00 71.94 87 ILE A CA 1
ATOM 718 C C . ILE A 1 87 ? 10.135 -22.015 -11.712 1.00 71.94 87 ILE A C 1
ATOM 720 O O . ILE A 1 87 ? 11.264 -21.957 -11.224 1.00 71.94 87 ILE A O 1
ATOM 724 N N . GLN A 1 88 ? 9.914 -22.605 -12.888 1.00 67.12 88 GLN A N 1
ATOM 725 C CA . GLN A 1 88 ? 10.950 -23.292 -13.666 1.00 67.12 88 GLN A CA 1
ATOM 726 C C . GLN A 1 88 ? 11.885 -22.327 -14.430 1.00 67.12 88 GLN A C 1
ATOM 728 O O . GLN A 1 88 ? 13.061 -22.651 -14.581 1.00 67.12 88 GLN A O 1
ATOM 733 N N . ASP A 1 89 ? 11.433 -21.117 -14.790 1.00 64.69 89 ASP A N 1
ATOM 734 C CA . ASP A 1 89 ? 12.173 -20.166 -15.648 1.00 64.69 89 ASP A CA 1
ATOM 735 C C . ASP A 1 89 ? 12.793 -18.965 -14.900 1.00 64.69 89 ASP A C 1
ATOM 737 O O . ASP A 1 89 ? 12.754 -17.806 -15.321 1.00 64.69 89 ASP A O 1
ATOM 741 N N . VAL A 1 90 ? 13.465 -19.235 -13.774 1.00 64.44 90 VAL A N 1
ATOM 742 C CA . VAL A 1 90 ? 14.190 -18.204 -12.991 1.00 64.44 90 VAL A CA 1
ATOM 743 C C . VAL A 1 90 ? 15.282 -17.490 -13.815 1.00 64.44 90 VAL A C 1
ATOM 745 O O . VAL A 1 90 ? 15.624 -16.338 -13.537 1.00 64.44 90 VAL A O 1
ATOM 748 N N . SER A 1 91 ? 15.818 -18.143 -14.850 1.00 63.25 91 SER A N 1
ATOM 749 C CA . SER A 1 91 ? 16.789 -17.564 -15.790 1.00 63.25 91 SER A CA 1
ATOM 750 C C . SER A 1 91 ? 16.215 -16.442 -16.659 1.00 63.25 91 SER A C 1
ATOM 752 O O . SER A 1 91 ? 16.928 -15.480 -16.942 1.00 63.25 91 SER A O 1
ATOM 754 N N . GLU A 1 92 ? 14.943 -16.523 -17.056 1.00 62.94 92 GLU A N 1
ATOM 755 C CA . GLU A 1 92 ? 14.318 -15.521 -17.928 1.00 62.94 92 GLU A CA 1
ATOM 756 C C . GLU A 1 92 ? 14.005 -14.228 -17.155 1.00 62.94 92 GLU A C 1
ATOM 758 O O . GLU A 1 92 ? 14.281 -13.126 -17.632 1.00 62.94 92 GLU A O 1
ATOM 763 N N . PHE A 1 93 ? 13.588 -14.357 -15.889 1.00 61.25 93 PHE A N 1
ATOM 764 C CA . PHE A 1 93 ? 13.473 -13.233 -14.950 1.00 61.25 93 PHE A CA 1
ATOM 765 C C . PHE A 1 93 ? 14.792 -12.450 -14.801 1.00 61.25 93 PHE A C 1
ATOM 767 O O . PHE A 1 93 ? 14.787 -11.217 -14.786 1.00 61.25 93 PHE A O 1
ATOM 774 N N . ALA A 1 94 ? 15.932 -13.147 -14.717 1.00 61.22 94 ALA A N 1
ATOM 775 C CA . ALA A 1 94 ? 17.241 -12.501 -14.624 1.00 61.22 94 ALA A CA 1
ATOM 776 C C . ALA A 1 94 ? 17.635 -11.778 -15.926 1.00 61.22 94 ALA A C 1
ATOM 778 O O . ALA A 1 94 ? 18.256 -10.717 -15.865 1.00 61.22 94 ALA A O 1
ATOM 779 N N . ALA A 1 95 ? 17.251 -12.312 -17.091 1.00 61.25 95 ALA A N 1
ATOM 780 C CA . ALA A 1 95 ? 17.486 -11.668 -18.382 1.00 61.25 95 ALA A CA 1
ATOM 781 C C . ALA A 1 95 ? 16.650 -10.384 -18.547 1.00 61.25 95 ALA A C 1
ATOM 783 O O . ALA A 1 95 ? 17.201 -9.347 -18.917 1.00 61.25 95 ALA A O 1
ATOM 784 N N . LEU A 1 96 ? 15.359 -10.420 -18.191 1.00 60.56 96 LEU A N 1
ATOM 785 C CA . LEU A 1 96 ? 14.454 -9.259 -18.230 1.00 60.56 96 LEU A CA 1
ATOM 786 C C . LEU A 1 96 ? 14.915 -8.096 -17.335 1.00 60.56 96 LEU A C 1
ATOM 788 O O . LEU A 1 96 ? 14.720 -6.936 -17.680 1.00 60.56 96 LEU A O 1
ATOM 792 N N . PHE A 1 97 ? 15.555 -8.385 -16.197 1.00 57.59 97 PHE A N 1
ATOM 793 C CA . PHE A 1 97 ? 16.064 -7.346 -15.290 1.00 57.59 97 PHE A CA 1
ATOM 794 C C . PHE A 1 97 ? 17.376 -6.687 -15.750 1.00 57.59 97 PHE A C 1
ATOM 796 O O . PHE A 1 97 ? 17.762 -5.657 -15.191 1.00 57.59 97 PHE A O 1
ATOM 803 N N . LEU A 1 98 ? 18.081 -7.292 -16.712 1.00 60.38 98 LEU A N 1
ATOM 804 C CA . LEU A 1 98 ? 19.411 -6.867 -17.162 1.00 60.38 98 LEU A CA 1
ATOM 805 C C . LEU A 1 98 ? 19.432 -6.359 -18.613 1.00 60.38 98 LEU A C 1
ATOM 807 O O . LEU A 1 98 ? 20.309 -5.565 -18.942 1.00 60.38 98 LEU A O 1
ATOM 811 N N . ASN A 1 99 ? 18.470 -6.766 -19.448 1.00 58.88 99 ASN A N 1
ATOM 812 C CA . ASN A 1 99 ? 18.375 -6.402 -20.865 1.00 58.88 99 ASN A CA 1
ATOM 813 C C . ASN A 1 99 ? 17.103 -5.590 -21.185 1.00 58.88 99 ASN A C 1
ATOM 815 O O . ASN A 1 99 ? 16.242 -6.051 -21.929 1.00 58.88 99 ASN A O 1
ATOM 819 N N . GLU A 1 100 ? 17.026 -4.347 -20.708 1.00 56.16 100 GLU A N 1
ATOM 820 C CA . GLU A 1 100 ? 16.320 -3.289 -21.448 1.00 56.16 100 GLU A CA 1
ATOM 821 C C . GLU A 1 100 ? 17.196 -2.033 -21.523 1.00 56.16 100 GLU A C 1
ATOM 823 O O . GLU A 1 100 ? 17.300 -1.237 -20.585 1.00 56.16 100 GLU A O 1
ATOM 828 N N . ASP A 1 101 ? 17.832 -1.859 -22.682 1.00 63.22 101 ASP A N 1
ATOM 829 C CA . ASP A 1 101 ? 18.467 -0.608 -23.078 1.00 63.22 101 ASP A CA 1
ATOM 830 C C . ASP A 1 101 ? 17.447 0.555 -23.139 1.00 63.22 101 ASP A C 1
ATOM 832 O O . ASP A 1 101 ? 16.231 0.372 -23.177 1.00 63.22 101 ASP A O 1
ATOM 836 N N . HIS A 1 102 ? 17.964 1.788 -23.222 1.00 57.44 102 HIS A N 1
ATOM 837 C CA . HIS A 1 102 ? 17.222 3.041 -23.481 1.00 57.44 102 HIS A CA 1
ATOM 838 C C . HIS A 1 102 ? 16.587 3.795 -22.286 1.00 57.44 102 HIS A C 1
ATOM 840 O O . HIS A 1 102 ? 15.865 4.773 -22.513 1.00 57.44 102 HIS A O 1
ATOM 846 N N . ILE A 1 103 ? 16.890 3.464 -21.022 1.00 61.38 103 ILE A N 1
ATOM 847 C CA . ILE A 1 103 ? 16.534 4.324 -19.865 1.00 61.38 103 ILE A CA 1
ATOM 848 C C . ILE A 1 103 ? 17.796 4.824 -19.139 1.00 61.38 103 ILE A C 1
ATOM 850 O O . ILE A 1 103 ? 18.630 4.011 -18.748 1.00 61.38 103 ILE A O 1
ATOM 854 N N . PRO A 1 104 ? 17.953 6.143 -18.883 1.00 77.06 104 PRO A N 1
ATOM 855 C CA . PRO A 1 104 ? 19.055 6.648 -18.066 1.00 77.06 104 PRO A CA 1
ATOM 856 C C . PRO A 1 104 ? 19.044 6.017 -16.668 1.00 77.06 104 PRO A C 1
ATOM 858 O O . PRO A 1 104 ? 18.069 6.171 -15.929 1.00 77.06 104 PRO A O 1
ATOM 861 N N . TYR A 1 105 ? 20.142 5.359 -16.282 1.00 77.12 105 TYR A N 1
ATOM 862 C CA . TYR A 1 105 ? 20.247 4.586 -15.035 1.00 77.12 105 TYR A CA 1
ATOM 863 C C . TYR A 1 105 ? 19.775 5.348 -13.784 1.00 77.12 105 TYR A C 1
ATOM 865 O O . TYR A 1 105 ? 19.072 4.787 -12.948 1.00 77.12 105 TYR A O 1
ATOM 873 N N . GLY A 1 106 ? 20.081 6.647 -13.670 1.00 81.56 106 GLY A N 1
ATOM 874 C CA . GLY A 1 106 ? 19.615 7.477 -12.552 1.00 81.56 106 GLY A CA 1
ATOM 875 C C . GLY A 1 106 ? 18.088 7.627 -12.480 1.00 81.56 106 GLY A C 1
ATOM 876 O O . GLY A 1 106 ? 17.520 7.581 -11.390 1.00 81.56 106 GLY A O 1
ATOM 877 N N . LEU A 1 107 ? 17.409 7.744 -13.627 1.00 79.44 107 LEU A N 1
ATOM 878 C CA . LEU A 1 107 ? 15.947 7.832 -13.697 1.00 79.44 107 LEU A CA 1
ATOM 879 C C . LEU A 1 107 ? 15.295 6.469 -13.412 1.00 79.44 107 LEU A C 1
ATOM 881 O O . LEU A 1 107 ? 14.283 6.413 -12.714 1.00 79.44 107 LEU A O 1
ATOM 885 N N . LEU A 1 108 ? 15.902 5.379 -13.897 1.00 78.44 108 LEU A N 1
ATOM 886 C CA . LEU A 1 108 ? 15.475 4.008 -13.602 1.00 78.44 108 LEU A CA 1
ATOM 887 C C . LEU A 1 108 ? 15.563 3.709 -12.097 1.00 78.44 108 LEU A C 1
ATOM 889 O O . LEU A 1 108 ? 14.580 3.279 -11.499 1.00 78.44 108 LEU A O 1
ATOM 893 N N . ILE A 1 109 ? 16.700 4.013 -11.460 1.00 83.75 109 ILE A N 1
ATOM 894 C CA . ILE A 1 109 ? 16.890 3.855 -10.009 1.00 83.75 109 ILE A CA 1
ATOM 895 C C . ILE A 1 109 ? 15.871 4.704 -9.235 1.00 83.75 109 ILE A C 1
ATOM 897 O O . ILE A 1 109 ? 15.243 4.204 -8.303 1.00 83.75 109 ILE A O 1
ATOM 901 N N . PHE A 1 110 ? 15.653 5.961 -9.633 1.00 85.12 110 PHE A N 1
ATOM 902 C CA . PHE A 1 110 ? 14.690 6.848 -8.975 1.00 85.12 110 PHE A CA 1
ATOM 903 C C . PHE A 1 110 ? 13.249 6.308 -9.037 1.00 85.12 110 PHE A C 1
ATOM 905 O O . PHE A 1 110 ? 12.566 6.257 -8.009 1.00 85.12 110 PHE A O 1
ATOM 912 N N . GLY A 1 111 ? 12.805 5.840 -10.210 1.00 82.75 111 GLY A N 1
ATOM 913 C CA . GLY A 1 111 ? 11.505 5.183 -10.376 1.00 82.75 111 GLY A CA 1
ATOM 914 C C . GLY A 1 111 ? 11.383 3.911 -9.528 1.00 82.75 111 GLY A C 1
ATOM 915 O O . GLY A 1 111 ? 10.402 3.746 -8.798 1.00 82.75 111 GLY A O 1
ATOM 916 N N . SER A 1 112 ? 12.414 3.062 -9.544 1.00 82.56 112 SER A N 1
ATOM 917 C CA . SER A 1 112 ? 12.482 1.817 -8.767 1.00 82.56 112 SER A CA 1
ATOM 918 C C . SER A 1 112 ? 12.421 2.048 -7.254 1.00 82.56 112 SER A C 1
ATOM 920 O O . SER A 1 112 ? 11.702 1.332 -6.558 1.00 82.56 112 SER A O 1
ATOM 922 N N . VAL A 1 113 ? 13.091 3.080 -6.727 1.00 90.00 113 VAL A N 1
ATOM 923 C CA . VAL A 1 113 ? 12.972 3.465 -5.306 1.00 90.00 113 VAL A CA 1
ATOM 924 C C . VAL A 1 113 ? 11.546 3.929 -4.983 1.00 90.00 113 VAL A C 1
ATOM 926 O O . VAL A 1 113 ? 11.000 3.541 -3.948 1.00 90.00 113 VAL A O 1
ATOM 929 N N . GLY A 1 114 ? 10.902 4.687 -5.876 1.00 88.44 114 GLY A N 1
ATOM 930 C CA . GLY A 1 114 ? 9.492 5.068 -5.732 1.00 88.44 114 GLY A CA 1
ATOM 931 C C . GLY A 1 114 ? 8.558 3.854 -5.625 1.00 88.44 114 GLY A C 1
ATOM 932 O O . GLY A 1 114 ? 7.721 3.793 -4.720 1.00 88.44 114 GLY A O 1
ATOM 933 N N . GLN A 1 115 ? 8.751 2.845 -6.480 1.00 85.94 115 GLN A N 1
ATOM 934 C CA . GLN A 1 115 ? 8.003 1.582 -6.414 1.00 85.94 115 GLN A CA 1
ATOM 935 C C . GLN A 1 115 ? 8.313 0.785 -5.132 1.00 85.94 115 GLN A C 1
ATOM 937 O O . GLN A 1 115 ? 7.393 0.310 -4.463 1.00 85.94 115 GLN A O 1
ATOM 942 N N . ALA A 1 116 ? 9.581 0.714 -4.714 1.00 88.25 116 ALA A N 1
ATOM 943 C CA . ALA A 1 116 ? 9.986 0.032 -3.481 1.00 88.25 116 ALA A CA 1
ATOM 944 C C . ALA A 1 116 ? 9.370 0.664 -2.213 1.00 88.25 116 ALA A C 1
ATOM 946 O O . ALA A 1 116 ? 8.991 -0.038 -1.269 1.00 88.25 116 ALA A O 1
ATOM 947 N N . LEU A 1 117 ? 9.196 1.989 -2.184 1.00 91.94 117 LEU A N 1
ATOM 948 C CA . LEU A 1 117 ? 8.475 2.672 -1.105 1.00 91.94 117 LEU A CA 1
ATOM 949 C C . LEU A 1 117 ? 6.972 2.329 -1.108 1.00 91.94 117 LEU A C 1
ATOM 951 O O . LEU A 1 117 ? 6.368 2.182 -0.037 1.00 91.94 117 LEU A O 1
ATOM 955 N N . PHE A 1 118 ? 6.370 2.115 -2.285 1.00 88.50 118 PHE A N 1
ATOM 956 C CA . PHE A 1 118 ? 4.998 1.609 -2.393 1.00 88.50 118 PHE A CA 1
ATOM 957 C C . PHE A 1 118 ? 4.831 0.155 -1.907 1.00 88.50 118 PHE A C 1
ATOM 959 O O . PHE A 1 118 ? 3.731 -0.167 -1.435 1.00 88.50 118 PHE A O 1
ATOM 966 N N . THR A 1 119 ? 5.889 -0.672 -1.901 1.00 87.12 119 THR A N 1
ATOM 967 C CA . THR A 1 119 ? 5.958 -1.925 -1.111 1.00 87.12 119 THR A CA 1
ATOM 968 C C . THR A 1 119 ? 5.981 -1.615 0.372 1.00 87.12 119 THR A C 1
ATOM 970 O O . THR A 1 119 ? 5.169 -2.113 1.161 1.00 87.12 119 THR A O 1
ATOM 973 N N . LEU A 1 120 ? 6.964 -0.798 0.760 1.00 90.44 120 LEU A N 1
ATOM 974 C CA . LEU A 1 120 ? 7.461 -0.743 2.126 1.00 90.44 120 LEU A CA 1
ATOM 975 C C . LEU A 1 120 ? 6.400 -0.203 3.079 1.00 90.44 120 LEU A C 1
ATOM 977 O O . LEU A 1 120 ? 6.305 -0.672 4.213 1.00 90.44 120 LEU A O 1
ATOM 981 N N . ARG A 1 121 ? 5.525 0.690 2.599 1.00 92.44 121 ARG A N 1
ATOM 982 C CA . ARG A 1 121 ? 4.336 1.128 3.343 1.00 92.44 121 ARG A CA 1
ATOM 983 C C . ARG A 1 121 ? 3.488 -0.049 3.844 1.00 92.44 121 ARG A C 1
ATOM 985 O O . ARG A 1 121 ? 3.119 -0.056 5.014 1.00 92.44 121 ARG A O 1
ATOM 992 N N . PHE A 1 122 ? 3.203 -1.058 3.018 1.00 91.62 122 PHE A N 1
ATOM 993 C CA . PHE A 1 122 ? 2.344 -2.185 3.397 1.00 91.62 122 PHE A CA 1
ATOM 994 C C . PHE A 1 122 ? 3.072 -3.158 4.331 1.00 91.62 122 PHE A C 1
ATOM 996 O O . PHE A 1 122 ? 2.471 -3.660 5.280 1.00 91.62 122 PHE A O 1
ATOM 1003 N N . VAL A 1 123 ? 4.380 -3.353 4.140 1.00 92.06 123 VAL A N 1
ATOM 1004 C CA . VAL A 1 123 ? 5.226 -4.131 5.064 1.00 92.06 123 VAL A CA 1
ATOM 1005 C C . VAL A 1 123 ? 5.301 -3.454 6.441 1.00 92.06 123 VAL A C 1
ATOM 1007 O O . VAL A 1 123 ? 5.112 -4.103 7.472 1.00 92.06 123 VAL A O 1
ATOM 1010 N N . TYR A 1 124 ? 5.480 -2.132 6.477 1.00 93.31 124 TYR A N 1
ATOM 1011 C CA . TYR A 1 124 ? 5.462 -1.335 7.705 1.00 93.31 124 TYR A CA 1
ATOM 1012 C C . TYR A 1 124 ? 4.079 -1.352 8.384 1.00 93.31 124 TYR A C 1
ATOM 1014 O O . TYR A 1 124 ? 3.971 -1.535 9.598 1.00 93.31 124 TYR A O 1
ATOM 1022 N N . GLN A 1 125 ? 3.002 -1.235 7.603 1.00 95.00 125 GLN A N 1
ATOM 1023 C CA . GLN A 1 125 ? 1.618 -1.350 8.073 1.00 95.00 125 GLN A CA 1
ATOM 1024 C C . GLN A 1 125 ? 1.341 -2.713 8.715 1.00 95.00 125 GLN A C 1
ATOM 1026 O O . GLN A 1 125 ? 0.734 -2.770 9.790 1.00 95.00 125 GLN A O 1
ATOM 1031 N N . LEU A 1 126 ? 1.824 -3.795 8.097 1.00 93.75 126 LEU A N 1
ATOM 1032 C CA . LEU A 1 126 ? 1.760 -5.150 8.636 1.00 93.75 126 LEU A CA 1
ATOM 1033 C C . LEU A 1 126 ? 2.534 -5.254 9.957 1.00 93.75 126 LEU A C 1
ATOM 1035 O O . LEU A 1 126 ? 2.009 -5.808 10.921 1.00 93.75 126 LEU A O 1
ATOM 1039 N N . TYR A 1 127 ? 3.754 -4.714 10.024 1.00 93.88 127 TYR A N 1
ATOM 1040 C CA . TYR A 1 127 ? 4.582 -4.716 11.235 1.00 93.88 127 TYR A CA 1
ATOM 1041 C C . TYR A 1 127 ? 3.893 -4.007 12.411 1.00 93.88 127 TYR A C 1
ATOM 1043 O O . TYR A 1 127 ? 3.774 -4.580 13.498 1.00 93.88 127 TYR A O 1
ATOM 1051 N N . VAL A 1 128 ? 3.363 -2.799 12.189 1.00 93.50 128 VAL A N 1
ATOM 1052 C CA . VAL A 1 128 ? 2.617 -2.058 13.220 1.00 93.50 128 VAL A CA 1
ATOM 1053 C C . VAL A 1 128 ? 1.331 -2.798 13.602 1.00 93.50 128 VAL A C 1
ATOM 1055 O O . VAL A 1 128 ? 1.059 -2.974 14.788 1.00 93.50 128 VAL A O 1
ATOM 1058 N N . SER A 1 129 ? 0.577 -3.321 12.632 1.00 92.25 129 SER A N 1
ATOM 1059 C CA . SER A 1 129 ? -0.666 -4.063 12.904 1.00 92.25 129 SER A CA 1
ATOM 1060 C C . SER A 1 129 ? -0.430 -5.395 13.626 1.00 92.25 129 SER A C 1
ATOM 1062 O O . SER A 1 129 ? -1.269 -5.824 14.418 1.00 92.25 129 SER A O 1
ATOM 1064 N N . ARG A 1 130 ? 0.725 -6.045 13.415 1.00 92.62 130 ARG A N 1
ATOM 1065 C CA . ARG A 1 130 ? 1.189 -7.194 14.214 1.00 92.62 130 ARG A CA 1
ATOM 1066 C C . ARG A 1 130 ? 1.468 -6.785 15.662 1.00 92.62 130 ARG A C 1
ATOM 1068 O O . ARG A 1 130 ? 0.962 -7.447 16.563 1.00 92.62 130 ARG A O 1
ATOM 1075 N N . LYS A 1 131 ? 2.206 -5.688 15.885 1.00 92.62 131 LYS A N 1
ATOM 1076 C CA . LYS A 1 131 ? 2.508 -5.168 17.233 1.00 92.62 131 LYS A CA 1
ATOM 1077 C C . LYS A 1 131 ? 1.250 -4.782 18.018 1.00 92.62 131 LYS A C 1
ATOM 1079 O O . LYS A 1 131 ? 1.126 -5.158 19.177 1.00 92.62 131 LYS A O 1
ATOM 1084 N N . VAL A 1 132 ? 0.312 -4.076 17.385 1.00 91.62 132 VAL A N 1
ATOM 1085 C CA . VAL A 1 132 ? -0.931 -3.595 18.026 1.00 91.62 132 VAL A CA 1
ATOM 1086 C C . VAL A 1 132 ? -2.039 -4.668 18.036 1.00 91.62 132 VAL A C 1
ATOM 1088 O O . VAL A 1 132 ? -3.060 -4.499 18.693 1.00 91.62 132 VAL A O 1
ATOM 1091 N N . LYS A 1 133 ? -1.857 -5.793 17.324 1.00 92.12 133 LYS A N 1
ATOM 1092 C CA . LYS A 1 133 ? -2.865 -6.858 17.112 1.00 92.12 133 LYS A CA 1
ATOM 1093 C C . LYS A 1 133 ? -4.203 -6.345 16.548 1.00 92.12 133 LYS A C 1
ATOM 1095 O O . LYS A 1 133 ? -5.239 -6.985 16.703 1.00 92.12 133 LYS A O 1
ATOM 1100 N N . GLN A 1 134 ? -4.178 -5.209 15.854 1.00 88.94 134 GLN A N 1
ATOM 1101 C CA . GLN A 1 134 ? -5.333 -4.570 15.225 1.00 88.94 134 GLN A CA 1
ATOM 1102 C C . GLN A 1 134 ? -4.943 -4.084 13.831 1.00 88.94 134 GLN A C 1
ATOM 1104 O O . GLN A 1 134 ? -3.820 -3.637 13.616 1.00 88.94 134 GLN A O 1
ATOM 1109 N N . SER A 1 135 ? -5.864 -4.166 12.871 1.00 90.56 135 SER A N 1
ATOM 1110 C CA . SER A 1 135 ? -5.624 -3.676 11.510 1.00 90.56 135 SER A CA 1
ATOM 1111 C C . SER A 1 135 ? -5.703 -2.144 11.498 1.00 90.56 135 SER A C 1
ATOM 1113 O O . SER A 1 135 ? -6.801 -1.575 11.505 1.00 90.56 135 SER A O 1
ATOM 1115 N N . VAL A 1 136 ? -4.544 -1.481 11.473 1.00 89.69 136 VAL A N 1
ATOM 1116 C CA . VAL A 1 136 ? -4.389 -0.014 11.553 1.00 89.69 136 VAL A CA 1
ATOM 1117 C C . VAL A 1 136 ? -3.585 0.534 10.368 1.00 89.69 136 VAL A C 1
ATOM 1119 O O . VAL A 1 136 ? -2.792 -0.191 9.773 1.00 89.69 136 VAL A O 1
ATOM 1122 N N . LEU A 1 137 ? -3.779 1.809 10.014 1.00 91.06 137 LEU A N 1
ATOM 1123 C CA . LEU A 1 137 ? -3.070 2.500 8.923 1.00 91.06 137 LEU A CA 1
ATOM 1124 C C . LEU A 1 137 ? -2.253 3.674 9.503 1.00 91.06 137 LEU A C 1
ATOM 1126 O O . LEU A 1 137 ? -2.752 4.798 9.516 1.00 91.06 137 LEU A O 1
ATOM 1130 N N . PRO A 1 138 ? -1.040 3.431 10.044 1.00 90.50 138 PRO A N 1
ATOM 1131 C CA . PRO A 1 138 ? -0.308 4.414 10.854 1.00 90.50 138 PRO A CA 1
ATOM 1132 C C . PRO A 1 138 ? 0.060 5.685 10.065 1.00 90.50 138 PRO A C 1
ATOM 1134 O O . PRO A 1 138 ? 0.242 5.596 8.855 1.00 90.50 138 PRO A O 1
ATOM 1137 N N . PRO A 1 139 ? 0.284 6.850 10.709 1.00 89.75 139 PRO A N 1
ATOM 1138 C CA . PRO A 1 139 ? 0.664 8.097 10.024 1.00 89.75 139 PRO A CA 1
ATOM 1139 C C . PRO A 1 139 ? 1.819 7.935 9.019 1.00 89.75 139 PRO A C 1
ATOM 1141 O O . PRO A 1 139 ? 1.751 8.431 7.897 1.00 89.75 139 PRO A O 1
ATOM 1144 N N . ILE A 1 140 ? 2.835 7.145 9.381 1.00 92.12 140 ILE A N 1
ATOM 1145 C CA . ILE A 1 140 ? 4.008 6.840 8.546 1.00 92.12 140 ILE A CA 1
ATOM 1146 C C . ILE A 1 140 ? 3.636 6.109 7.239 1.00 92.12 140 ILE A C 1
ATOM 1148 O O . ILE A 1 140 ? 4.272 6.352 6.218 1.00 92.12 140 ILE A O 1
ATOM 1152 N N . PHE A 1 141 ? 2.569 5.297 7.208 1.00 93.06 141 PHE A N 1
ATOM 1153 C CA . PHE A 1 141 ? 2.056 4.689 5.967 1.00 93.06 141 PHE A CA 1
ATOM 1154 C C . PHE A 1 141 ? 1.682 5.755 4.929 1.00 93.06 141 PHE A C 1
ATOM 1156 O O . PHE A 1 141 ? 1.950 5.596 3.736 1.00 93.06 141 PHE A O 1
ATOM 1163 N N . TRP A 1 142 ? 1.079 6.852 5.389 1.00 93.69 142 TRP A N 1
ATOM 1164 C CA . TRP A 1 142 ? 0.628 7.955 4.545 1.00 93.69 142 TRP A CA 1
ATOM 1165 C C . TRP A 1 142 ? 1.789 8.853 4.111 1.00 93.69 142 TRP A C 1
ATOM 1167 O O . TRP A 1 142 ? 1.821 9.255 2.952 1.00 93.69 142 TRP A O 1
ATOM 1177 N N . VAL A 1 143 ? 2.784 9.079 4.980 1.00 93.75 143 VAL A N 1
ATOM 1178 C CA . VAL A 1 143 ? 4.031 9.785 4.618 1.00 93.75 143 VAL A CA 1
ATOM 1179 C C . VAL A 1 143 ? 4.810 9.014 3.548 1.00 93.75 143 VAL A C 1
ATOM 1181 O O . VAL A 1 143 ? 5.126 9.582 2.506 1.00 93.75 143 VAL A O 1
ATOM 1184 N N . ILE A 1 144 ? 5.056 7.712 3.751 1.00 93.62 144 ILE A N 1
ATOM 1185 C CA . ILE A 1 144 ? 5.743 6.865 2.758 1.00 93.62 144 ILE A CA 1
ATOM 1186 C C . ILE A 1 144 ? 4.952 6.840 1.443 1.00 93.62 144 ILE A C 1
ATOM 1188 O O . ILE A 1 144 ? 5.541 6.985 0.375 1.00 93.62 144 ILE A O 1
ATOM 1192 N N . SER A 1 145 ? 3.619 6.718 1.507 1.00 93.19 145 SER A N 1
ATOM 1193 C CA . SER A 1 145 ? 2.765 6.761 0.311 1.00 93.19 145 SER A CA 1
ATOM 1194 C C . SER A 1 145 ? 2.863 8.086 -0.445 1.00 93.19 145 SER A C 1
ATOM 1196 O O . SER A 1 145 ? 2.872 8.067 -1.670 1.00 93.19 145 SER A O 1
ATOM 1198 N N . LEU A 1 146 ? 2.936 9.219 0.261 1.00 93.75 146 LEU A N 1
ATOM 1199 C CA . LEU A 1 146 ? 3.059 10.542 -0.349 1.00 93.75 146 LEU A CA 1
ATOM 1200 C C . LEU A 1 146 ? 4.415 10.711 -1.048 1.00 93.75 146 LEU A C 1
ATOM 1202 O O . LEU A 1 146 ? 4.448 11.137 -2.198 1.00 93.75 146 LEU A O 1
ATOM 1206 N N . ILE A 1 147 ? 5.513 10.316 -0.394 1.00 94.31 147 ILE A N 1
ATOM 1207 C CA . ILE A 1 147 ? 6.864 10.368 -0.979 1.00 94.31 147 ILE A CA 1
ATOM 1208 C C . ILE A 1 147 ? 6.943 9.470 -2.221 1.00 94.31 147 ILE A C 1
ATOM 1210 O O . ILE A 1 147 ? 7.333 9.938 -3.288 1.00 94.31 147 ILE A O 1
ATOM 1214 N N . ALA A 1 148 ? 6.493 8.215 -2.114 1.00 93.00 148 ALA A N 1
ATOM 1215 C CA . ALA A 1 148 ? 6.447 7.272 -3.233 1.00 93.00 148 ALA A CA 1
ATOM 1216 C C . ALA A 1 148 ? 5.628 7.813 -4.418 1.00 93.00 148 ALA A C 1
ATOM 1218 O O . ALA A 1 148 ? 6.066 7.747 -5.565 1.00 93.00 148 ALA A O 1
ATOM 1219 N N . CYS A 1 149 ? 4.464 8.409 -4.134 1.00 92.56 149 CYS A N 1
ATOM 1220 C CA . CYS A 1 149 ? 3.597 9.032 -5.130 1.00 92.56 149 CYS A CA 1
ATOM 1221 C C . CYS A 1 149 ? 4.300 10.165 -5.875 1.00 92.56 149 CYS A C 1
ATOM 1223 O O . CYS A 1 149 ? 4.272 10.186 -7.100 1.00 92.56 149 CYS A O 1
ATOM 1225 N N . LEU A 1 150 ? 4.954 11.077 -5.150 1.00 92.56 150 LEU A N 1
ATOM 1226 C CA . LEU A 1 150 ? 5.679 12.196 -5.750 1.00 92.56 150 LEU A CA 1
ATOM 1227 C C . LEU A 1 150 ? 6.855 11.706 -6.607 1.00 92.56 150 LEU A C 1
ATOM 1229 O O . LEU A 1 150 ? 7.014 12.179 -7.727 1.00 92.56 150 LEU A O 1
ATOM 1233 N N . MET A 1 151 ? 7.625 10.717 -6.140 1.00 92.12 151 MET A N 1
ATOM 1234 C CA . MET A 1 151 ? 8.722 10.127 -6.921 1.00 92.12 151 MET A CA 1
ATOM 1235 C C . MET A 1 151 ? 8.222 9.482 -8.222 1.00 92.12 151 MET A C 1
ATOM 1237 O O . MET A 1 151 ? 8.740 9.777 -9.298 1.00 92.12 151 MET A O 1
ATOM 1241 N N . VAL A 1 152 ? 7.176 8.654 -8.151 1.00 88.50 152 VAL A N 1
ATOM 1242 C CA . VAL A 1 152 ? 6.600 7.995 -9.336 1.00 88.50 152 VAL A CA 1
ATOM 1243 C C . VAL A 1 152 ? 5.948 9.005 -10.290 1.00 88.50 152 VAL A C 1
ATOM 1245 O O . VAL A 1 152 ? 6.014 8.829 -11.504 1.00 88.50 152 VAL A O 1
ATOM 1248 N N . GLN A 1 153 ? 5.373 10.095 -9.779 1.00 88.62 153 GLN A N 1
ATOM 1249 C CA . GLN A 1 153 ? 4.759 11.133 -10.610 1.00 88.62 153 GLN A CA 1
ATOM 1250 C C . GLN A 1 153 ? 5.807 12.029 -11.293 1.00 88.62 153 GLN A C 1
ATOM 1252 O O . GLN A 1 153 ? 5.649 12.341 -12.470 1.00 88.62 153 GLN A O 1
ATOM 1257 N N . ILE A 1 154 ? 6.918 12.351 -10.618 1.00 89.88 154 ILE A N 1
ATOM 1258 C CA . ILE A 1 154 ? 8.098 12.993 -11.230 1.00 89.88 154 ILE A CA 1
ATOM 1259 C C . ILE A 1 154 ? 8.672 12.102 -12.344 1.00 89.88 154 ILE A C 1
ATOM 1261 O O . ILE A 1 154 ? 8.904 12.579 -13.454 1.00 89.88 154 ILE A O 1
ATOM 1265 N N . TYR A 1 155 ? 8.838 10.801 -12.082 1.00 87.25 155 TYR A N 1
ATOM 1266 C CA . TYR A 1 155 ? 9.268 9.825 -13.090 1.00 87.25 155 TYR A CA 1
ATOM 1267 C C . TYR A 1 155 ? 8.311 9.784 -14.298 1.00 87.25 155 TYR A C 1
ATOM 1269 O O . TYR A 1 155 ? 8.765 9.833 -15.441 1.00 87.25 155 TYR A O 1
ATOM 1277 N N . GLY A 1 156 ? 6.994 9.774 -14.059 1.00 85.25 156 GLY A N 1
ATOM 1278 C CA . GLY A 1 156 ? 5.975 9.812 -15.113 1.00 85.25 156 GLY A CA 1
ATOM 1279 C C . GLY A 1 156 ? 6.043 11.068 -15.983 1.00 85.25 156 GLY A C 1
ATOM 1280 O O . GLY A 1 156 ? 5.952 10.957 -17.202 1.00 85.25 156 GLY A O 1
ATOM 1281 N N . VAL A 1 157 ? 6.292 12.243 -15.392 1.00 88.44 157 VAL A N 1
ATOM 1282 C CA . VAL A 1 157 ? 6.507 13.494 -16.145 1.00 88.44 157 VAL A CA 1
ATOM 1283 C C . VAL A 1 157 ? 7.750 13.403 -17.034 1.00 88.44 157 VAL A C 1
ATOM 1285 O O . VAL A 1 157 ? 7.664 13.733 -18.214 1.00 88.44 157 VAL A O 1
ATOM 1288 N N . PHE A 1 158 ? 8.876 12.887 -16.527 1.00 85.94 158 PHE A N 1
ATOM 1289 C CA . PHE A 1 158 ? 10.085 12.688 -17.344 1.00 85.94 158 PHE A CA 1
ATOM 1290 C C . PHE A 1 158 ? 9.912 11.657 -18.470 1.00 85.94 158 PHE A C 1
ATOM 1292 O O . PHE A 1 158 ? 10.598 11.748 -19.486 1.00 85.94 158 PHE A O 1
ATOM 1299 N N . ARG A 1 159 ? 9.006 10.686 -18.311 1.00 83.38 159 ARG A N 1
ATOM 1300 C CA . ARG A 1 159 ? 8.658 9.696 -19.346 1.00 83.38 159 ARG A CA 1
ATOM 1301 C C . ARG A 1 159 ? 7.501 10.132 -20.254 1.00 83.38 159 ARG A C 1
ATOM 1303 O O . ARG A 1 159 ? 7.175 9.392 -21.175 1.00 83.38 159 ARG A O 1
ATOM 1310 N N . LEU A 1 160 ? 6.889 11.295 -19.999 1.00 85.69 160 LEU A N 1
ATOM 1311 C CA . LEU A 1 160 ? 5.633 11.752 -20.615 1.00 85.69 160 LEU A CA 1
ATOM 1312 C C . LEU A 1 160 ? 4.496 10.707 -20.527 1.00 85.69 160 LEU A C 1
ATOM 1314 O O . LEU A 1 160 ? 3.586 10.678 -21.356 1.00 85.69 160 LEU A O 1
ATOM 1318 N N . ASP A 1 161 ? 4.529 9.857 -19.496 1.00 84.31 161 ASP A N 1
ATOM 1319 C CA . ASP A 1 161 ? 3.555 8.788 -19.284 1.00 84.31 161 ASP A CA 1
ATOM 1320 C C . ASP A 1 161 ? 2.288 9.350 -18.628 1.00 84.31 161 ASP A C 1
ATOM 1322 O O . ASP A 1 161 ? 2.147 9.445 -17.404 1.00 84.31 161 ASP A O 1
ATOM 1326 N N . VAL A 1 162 ? 1.345 9.729 -19.489 1.00 85.38 162 VAL A N 1
ATOM 1327 C CA . VAL A 1 162 ? 0.026 10.252 -19.120 1.00 85.38 162 VAL A CA 1
ATOM 1328 C C . VAL A 1 162 ? -0.731 9.282 -18.202 1.00 85.38 162 VAL A C 1
ATOM 1330 O O . VAL A 1 162 ? -1.377 9.725 -17.250 1.00 85.38 162 VAL A O 1
ATOM 1333 N N . VAL A 1 163 ? -0.631 7.968 -18.430 1.00 85.00 163 VAL A N 1
ATOM 1334 C CA . VAL A 1 163 ? -1.350 6.955 -17.638 1.00 85.00 163 VAL A CA 1
ATOM 1335 C C . VAL A 1 163 ? -0.794 6.905 -16.217 1.00 85.00 163 VAL A C 1
ATOM 1337 O O . VAL A 1 163 ? -1.565 6.929 -15.251 1.00 85.00 163 VAL A O 1
ATOM 1340 N N . LEU A 1 164 ? 0.533 6.916 -16.071 1.00 83.31 164 LEU A N 1
ATOM 1341 C CA . LEU A 1 164 ? 1.196 6.929 -14.769 1.00 83.31 164 LEU A CA 1
ATOM 1342 C C . LEU A 1 164 ? 0.924 8.229 -13.997 1.00 83.31 164 LEU A C 1
ATOM 1344 O O . LEU A 1 164 ? 0.673 8.185 -12.789 1.00 83.31 164 LEU A O 1
ATOM 1348 N N . ILE A 1 165 ? 0.914 9.377 -14.686 1.00 84.94 165 ILE A N 1
ATOM 1349 C CA . ILE A 1 165 ? 0.602 10.678 -14.078 1.00 84.94 165 ILE A CA 1
ATOM 1350 C C . ILE A 1 165 ? -0.833 10.687 -13.540 1.00 84.94 165 ILE A C 1
ATOM 1352 O O . ILE A 1 165 ? -1.016 10.918 -12.341 1.00 84.94 165 ILE A O 1
ATOM 1356 N N . PHE A 1 166 ? -1.840 10.410 -14.378 1.00 86.88 166 PHE A N 1
ATOM 1357 C CA . PHE A 1 166 ? -3.249 10.452 -13.965 1.00 86.88 166 PHE A CA 1
ATOM 1358 C C . PHE A 1 166 ? -3.590 9.375 -12.927 1.00 86.88 166 PHE A C 1
ATOM 1360 O O . PHE A 1 166 ? -4.304 9.662 -11.960 1.00 86.88 166 PHE A O 1
ATOM 1367 N N . GLY A 1 167 ? -3.027 8.167 -13.055 1.00 83.19 167 GLY A N 1
ATOM 1368 C CA . GLY A 1 167 ? -3.241 7.068 -12.109 1.00 83.19 167 GLY A CA 1
ATOM 1369 C C . GLY A 1 167 ? -2.835 7.405 -10.668 1.00 83.19 167 GLY A C 1
ATOM 1370 O O . GLY A 1 167 ? -3.479 6.947 -9.720 1.00 83.19 167 GLY A O 1
ATOM 1371 N N . GLN A 1 168 ? -1.820 8.256 -10.481 1.00 85.50 168 GLN A N 1
ATOM 1372 C CA . GLN A 1 168 ? -1.337 8.653 -9.153 1.00 85.50 168 GLN A CA 1
ATOM 1373 C C . GLN A 1 168 ? -2.059 9.873 -8.553 1.00 85.50 168 GLN A C 1
ATOM 1375 O O . GLN A 1 168 ? -2.034 10.039 -7.331 1.00 85.50 168 GLN A O 1
ATOM 1380 N N . MET A 1 169 ? -2.766 10.696 -9.343 1.00 85.19 169 MET A N 1
ATOM 1381 C CA . MET A 1 169 ? -3.443 11.909 -8.834 1.00 85.19 169 MET A CA 1
ATOM 1382 C C . MET A 1 169 ? -4.470 11.599 -7.734 1.00 85.19 169 MET A C 1
ATOM 1384 O O . MET A 1 169 ? -4.496 12.257 -6.692 1.00 85.19 169 MET A O 1
ATOM 1388 N N . GLY A 1 170 ? -5.278 10.549 -7.923 1.00 84.06 170 GLY A N 1
ATOM 1389 C CA . GLY A 1 170 ? -6.217 10.084 -6.896 1.00 84.06 170 GLY A CA 1
ATOM 1390 C C . GLY A 1 170 ? -5.507 9.586 -5.631 1.00 84.06 170 GLY A C 1
ATOM 1391 O O . GLY A 1 170 ? -5.997 9.794 -4.523 1.00 84.06 170 GLY A O 1
ATOM 1392 N N . GLY A 1 171 ? -4.321 8.987 -5.778 1.00 86.06 171 GLY A N 1
ATOM 1393 C CA . GLY A 1 171 ? -3.450 8.623 -4.661 1.00 86.06 171 GLY A CA 1
ATOM 1394 C C . GLY A 1 171 ? -3.040 9.853 -3.854 1.00 86.06 171 GLY A C 1
ATOM 1395 O O . GLY A 1 171 ? -3.355 9.924 -2.664 1.00 86.06 171 GLY A O 1
ATOM 1396 N N . LEU A 1 172 ? -2.425 10.838 -4.517 1.00 88.88 172 LEU A N 1
ATOM 1397 C CA . LEU A 1 172 ? -1.918 12.078 -3.921 1.00 88.88 172 LEU A CA 1
ATOM 1398 C C . LEU A 1 172 ? -2.955 12.765 -3.018 1.00 88.88 172 LEU A C 1
ATOM 1400 O O . LEU A 1 172 ? -2.672 13.033 -1.847 1.00 88.88 172 LEU A O 1
ATOM 1404 N N . ILE A 1 173 ? -4.175 12.964 -3.534 1.00 89.19 173 ILE A N 1
ATOM 1405 C CA . ILE A 1 173 ? -5.295 13.569 -2.795 1.00 89.19 173 ILE A CA 1
ATOM 1406 C C . ILE A 1 173 ? -5.581 12.775 -1.515 1.00 89.19 173 ILE A C 1
ATOM 1408 O O . ILE A 1 173 ? -5.627 13.351 -0.425 1.00 89.19 173 ILE A O 1
ATOM 1412 N N . THR A 1 174 ? -5.709 11.446 -1.611 1.00 88.56 174 THR A N 1
ATOM 1413 C CA . THR A 1 174 ? -5.985 10.610 -0.430 1.00 88.56 174 THR A CA 1
ATOM 1414 C C . THR A 1 174 ? -4.843 10.613 0.588 1.00 88.56 174 THR A C 1
ATOM 1416 O O . THR A 1 174 ? -5.113 10.599 1.789 1.00 88.56 174 THR A O 1
ATOM 1419 N N . TYR A 1 175 ? -3.579 10.665 0.161 1.00 91.62 175 TYR A N 1
ATOM 1420 C CA . TYR A 1 175 ? -2.433 10.647 1.077 1.00 91.62 175 TYR A CA 1
ATOM 1421 C C . TYR A 1 175 ? -2.330 11.948 1.882 1.00 91.62 175 TYR A C 1
ATOM 1423 O O . TYR A 1 175 ? -2.271 11.901 3.114 1.00 91.62 175 TYR A O 1
ATOM 1431 N N . VAL A 1 176 ? -2.398 13.102 1.207 1.00 90.62 176 VAL A N 1
ATOM 1432 C CA . VAL A 1 176 ? -2.399 14.425 1.856 1.00 90.62 176 VAL A CA 1
ATOM 1433 C C . VAL A 1 176 ? -3.590 14.551 2.808 1.00 90.62 176 VAL A C 1
ATOM 1435 O O . VAL A 1 176 ? -3.431 14.942 3.966 1.00 90.62 176 VAL A O 1
ATOM 1438 N N . ARG A 1 177 ? -4.783 14.145 2.361 1.00 89.25 177 ARG A N 1
ATOM 1439 C CA . ARG A 1 177 ? -6.012 14.255 3.150 1.00 89.25 177 ARG A CA 1
ATOM 1440 C C . ARG A 1 177 ? -5.993 13.401 4.421 1.00 89.25 177 ARG A C 1
ATOM 1442 O O . ARG A 1 177 ? -6.350 13.908 5.483 1.00 89.25 177 ARG A O 1
ATOM 1449 N N . ASN A 1 178 ? -5.523 12.152 4.355 1.00 89.75 178 ASN A N 1
ATOM 1450 C CA . ASN A 1 178 ? -5.392 11.306 5.549 1.00 89.75 178 ASN A CA 1
ATOM 1451 C C . ASN A 1 178 ? -4.340 11.862 6.541 1.00 89.75 178 ASN A C 1
ATOM 1453 O O . ASN A 1 178 ? -4.559 11.796 7.751 1.00 89.75 178 ASN A O 1
ATOM 1457 N N . LEU A 1 179 ? -3.248 12.481 6.066 1.00 89.62 179 LEU A N 1
ATOM 1458 C CA . LEU A 1 179 ? -2.285 13.183 6.935 1.00 89.62 179 LEU A CA 1
ATOM 1459 C C . LEU A 1 179 ? -2.904 14.408 7.627 1.00 89.62 179 LEU A C 1
ATOM 1461 O O . LEU A 1 179 ? -2.700 14.605 8.828 1.00 89.62 179 LEU A O 1
ATOM 1465 N N . MET A 1 180 ? -3.703 15.201 6.905 1.00 88.25 180 MET A N 1
ATOM 1466 C CA . MET A 1 180 ? -4.439 16.326 7.494 1.00 88.25 180 MET A CA 1
ATOM 1467 C C . MET A 1 180 ? -5.408 15.857 8.583 1.00 88.25 180 MET A C 1
ATOM 1469 O O . MET A 1 180 ? -5.432 16.460 9.656 1.00 88.25 180 MET A O 1
ATOM 1473 N N . LEU A 1 181 ? -6.173 14.784 8.343 1.00 86.38 181 LEU A N 1
ATOM 1474 C CA . LEU A 1 181 ? -7.082 14.212 9.344 1.00 86.38 181 LEU A CA 1
ATOM 1475 C C . LEU A 1 181 ? -6.318 13.782 10.607 1.00 86.38 181 LEU A C 1
ATOM 1477 O O . LEU A 1 181 ? -6.714 14.162 11.706 1.00 86.38 181 LEU A O 1
ATOM 1481 N N . TYR A 1 182 ? -5.175 13.100 10.463 1.00 85.69 182 TYR A N 1
ATOM 1482 C CA . TYR A 1 182 ? -4.326 12.738 11.606 1.00 85.69 182 TYR A CA 1
ATOM 1483 C C . TYR A 1 182 ? -3.863 13.947 12.429 1.00 85.69 182 TYR A C 1
ATOM 1485 O O . TYR A 1 182 ? -3.920 13.895 13.660 1.00 85.69 182 TYR A O 1
ATOM 1493 N N . LYS A 1 183 ? -3.439 15.040 11.777 1.00 84.69 183 LYS A N 1
ATOM 1494 C CA . LYS A 1 183 ? -3.023 16.268 12.477 1.00 84.69 183 LYS A CA 1
ATOM 1495 C C . LYS A 1 183 ? -4.181 16.894 13.266 1.00 84.69 183 LYS A C 1
ATOM 1497 O O . LYS A 1 183 ? -3.988 17.265 14.419 1.00 84.69 183 LYS A O 1
ATOM 1502 N N . HIS A 1 184 ? -5.378 16.961 12.679 1.00 81.31 184 HIS A N 1
ATOM 1503 C CA . HIS A 1 184 ? -6.561 17.510 13.354 1.00 81.31 184 HIS A CA 1
ATOM 1504 C C . HIS A 1 184 ? -7.006 16.641 14.539 1.00 81.31 184 HIS A C 1
ATOM 1506 O O . HIS A 1 184 ? -7.277 17.181 15.608 1.00 81.31 184 HIS A O 1
ATOM 1512 N N . SER A 1 185 ? -7.027 15.310 14.395 1.00 80.38 185 SER A N 1
ATOM 1513 C CA . SER A 1 185 ? -7.379 14.406 15.501 1.00 80.38 185 SER A CA 1
ATOM 1514 C C . SER A 1 185 ? -6.385 14.464 16.666 1.00 80.38 185 SER A C 1
ATOM 1516 O O . SER A 1 185 ? -6.804 14.312 17.810 1.00 80.38 185 SER A O 1
ATOM 1518 N N . ARG A 1 186 ? -5.088 14.696 16.407 1.00 79.00 186 ARG A N 1
ATOM 1519 C CA . ARG A 1 186 ? -4.103 14.928 17.477 1.00 79.00 186 ARG A CA 1
ATOM 1520 C C . ARG A 1 186 ? -4.342 16.250 18.198 1.00 79.00 186 ARG A C 1
ATOM 1522 O O . ARG A 1 186 ? -4.519 16.234 19.408 1.00 79.00 186 ARG A O 1
ATOM 1529 N N . TYR A 1 187 ? -4.451 17.345 17.448 1.00 67.12 187 TYR A N 1
ATOM 1530 C CA . TYR A 1 187 ? -4.665 18.679 18.013 1.00 67.12 187 TYR A CA 1
ATOM 1531 C C . TYR A 1 187 ? -5.954 18.769 18.848 1.00 67.12 187 TYR A C 1
ATOM 1533 O O . TYR A 1 187 ? -5.966 19.374 19.914 1.00 67.12 187 TYR A O 1
ATOM 1541 N N . ALA A 1 188 ? -7.031 18.110 18.403 1.00 71.19 188 ALA A N 1
ATOM 1542 C CA . ALA A 1 188 ? -8.276 18.026 19.164 1.00 71.19 188 ALA A CA 1
ATOM 1543 C C . ALA A 1 188 ? -8.125 17.253 20.488 1.00 71.19 188 ALA A C 1
ATOM 1545 O O . ALA A 1 188 ? -8.771 17.615 21.465 1.00 71.19 188 ALA A O 1
ATOM 1546 N N . LYS A 1 189 ? -7.278 16.212 20.521 1.00 74.12 189 LYS A N 1
ATOM 1547 C CA . LYS A 1 189 ? -7.037 15.387 21.714 1.00 74.12 189 LYS A CA 1
ATOM 1548 C C . LYS A 1 189 ? -6.072 16.042 22.708 1.00 74.12 189 LYS A C 1
ATOM 1550 O O . LYS A 1 189 ? -6.229 15.868 23.909 1.00 74.12 189 LYS A O 1
ATOM 1555 N N . GLU A 1 190 ? -5.084 16.777 22.208 1.00 72.06 190 GLU A N 1
ATOM 1556 C CA . GLU A 1 190 ? -4.194 17.603 23.033 1.00 72.06 190 GLU A CA 1
ATOM 1557 C C . GLU A 1 190 ? -5.018 18.714 23.707 1.00 72.06 190 GLU A C 1
ATOM 1559 O O . GLU A 1 190 ? -5.105 18.742 24.929 1.00 72.06 190 GLU A O 1
ATOM 1564 N N . LYS A 1 191 ? -5.810 19.475 22.937 1.00 63.84 191 LYS A N 1
ATOM 1565 C CA . LYS A 1 191 ? -6.674 20.538 23.477 1.00 63.84 191 LYS A CA 1
ATOM 1566 C C . LYS A 1 191 ? -7.749 20.066 24.475 1.00 63.84 191 LYS A C 1
ATOM 1568 O O . LYS A 1 191 ? -8.188 20.867 25.292 1.00 63.84 191 LYS A O 1
ATOM 1573 N N . SER A 1 192 ? -8.221 18.817 24.400 1.00 66.56 192 SER A N 1
ATOM 1574 C CA . SER A 1 192 ? -9.121 18.268 25.428 1.00 66.56 192 SER A CA 1
ATOM 1575 C C . SER A 1 192 ? -8.380 17.880 26.707 1.00 66.56 192 SER A C 1
ATOM 1577 O O . SER A 1 192 ? -8.948 18.019 27.779 1.00 66.56 192 SER A O 1
ATOM 1579 N N . SER A 1 193 ? -7.124 17.430 26.601 1.00 68.50 193 SER A N 1
ATOM 1580 C CA . SER A 1 193 ? -6.284 17.123 27.766 1.00 68.50 193 SER A CA 1
ATOM 1581 C C . SER A 1 193 ? -5.961 18.398 28.547 1.00 68.50 193 SER A C 1
ATOM 1583 O O . SER A 1 193 ? -6.171 18.435 29.750 1.00 68.50 193 SER A O 1
ATOM 1585 N N . ASP A 1 194 ? -5.571 19.465 27.840 1.00 64.75 194 ASP A N 1
ATOM 1586 C CA . ASP A 1 194 ? -5.255 20.786 28.414 1.00 64.75 194 ASP A CA 1
ATOM 1587 C C . ASP A 1 194 ? -6.483 21.515 29.017 1.00 64.75 194 ASP A C 1
ATOM 1589 O O . ASP A 1 194 ? -6.365 22.640 29.498 1.00 64.75 194 ASP A O 1
ATOM 1593 N N . ALA A 1 195 ? -7.684 20.932 28.908 1.00 65.75 195 ALA A N 1
ATOM 1594 C CA . ALA A 1 195 ? -8.944 21.477 29.421 1.00 65.75 195 ALA A CA 1
ATOM 1595 C C . ALA A 1 195 ? -9.568 20.617 30.540 1.00 65.75 195 ALA A C 1
ATOM 1597 O O . ALA A 1 195 ? -10.606 20.995 31.085 1.00 65.75 195 ALA A O 1
ATOM 1598 N N . GLU A 1 196 ? -8.963 19.466 30.849 1.00 61.88 196 GLU A N 1
ATOM 1599 C CA . GLU A 1 196 ? -9.334 18.561 31.949 1.00 61.88 196 GLU A CA 1
ATOM 1600 C C . GLU A 1 196 ? -8.320 18.617 33.118 1.00 61.88 196 GLU A C 1
ATOM 1602 O O . GLU A 1 196 ? -8.536 17.953 34.134 1.00 61.88 196 GLU A O 1
ATOM 1607 N N . GLU A 1 197 ? -7.248 19.412 32.979 1.00 52.38 197 GLU A N 1
ATOM 1608 C CA . GLU A 1 197 ? -6.147 19.637 33.939 1.00 52.38 197 GLU A CA 1
ATOM 1609 C C . GLU A 1 197 ? -6.201 21.053 34.555 1.00 52.38 197 GLU A C 1
ATOM 1611 O O . GLU A 1 197 ? -5.973 21.155 35.783 1.00 52.38 197 GLU A O 1
#

Foldseek 3Di:
DVVQQVVCVVVLARDDDLVVLVVQLVVLLVQLVVCLVVLNLVSLVLSLLSNVLSVLQCVLVVVVVVPDPVVVVCSNVRSVVSNVVSVPPPVVVVVVVPDDPDDDPVLVVLLVVLVVLVVVLSVVQSVVCVVVSHNDRDLVSLVSQLVSLVSQLVSCVVVVPPCSNVVSPVSNVSSVSNNVSVVVVVVVVVVVVVVVD